Protein AF-A0A6F8SSI5-F1 (afdb_monomer)

Structure (mmCIF, N/CA/C/O backbone):
data_AF-A0A6F8SSI5-F1
#
_entry.id   AF-A0A6F8SSI5-F1
#
loop_
_atom_site.group_PDB
_atom_site.id
_atom_site.type_symbo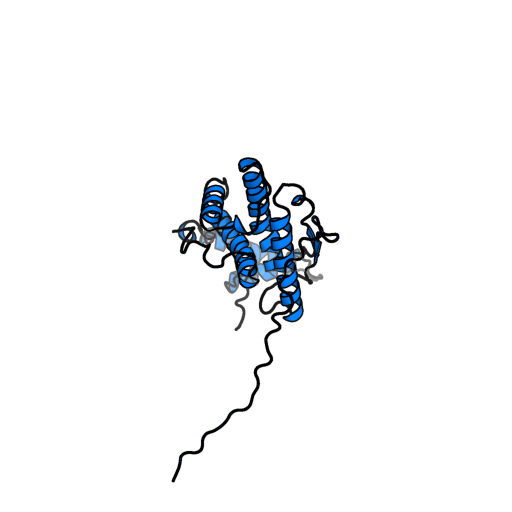l
_atom_site.label_atom_id
_atom_site.label_alt_id
_atom_site.label_comp_id
_atom_site.label_asym_id
_atom_site.label_entity_id
_atom_site.label_seq_id
_atom_site.pdbx_PDB_ins_code
_atom_site.Cartn_x
_atom_site.Cartn_y
_atom_site.Cartn_z
_atom_site.occupancy
_atom_site.B_iso_or_equiv
_atom_site.auth_seq_id
_atom_site.auth_comp_id
_atom_site.auth_asym_id
_atom_site.auth_atom_id
_atom_site.pdbx_PDB_model_num
ATOM 1 N N . MET A 1 1 ? 28.782 -45.186 34.851 1.00 40.41 1 MET A N 1
ATOM 2 C CA . MET A 1 1 ? 29.348 -44.136 33.972 1.00 40.41 1 MET A CA 1
ATOM 3 C C . MET A 1 1 ? 28.209 -43.263 33.437 1.00 40.41 1 MET A C 1
ATOM 5 O O . MET A 1 1 ? 27.496 -43.710 32.545 1.00 40.41 1 MET A O 1
ATOM 9 N N . PRO A 1 2 ? 27.947 -42.087 34.034 1.00 38.53 2 PRO A N 1
ATOM 10 C CA . PRO A 1 2 ? 26.783 -41.256 33.723 1.00 38.53 2 PRO A CA 1
ATOM 11 C C . PRO A 1 2 ? 27.063 -40.266 32.579 1.00 38.53 2 PRO A C 1
ATOM 13 O O . PRO A 1 2 ? 28.109 -39.619 32.539 1.00 38.53 2 PRO A O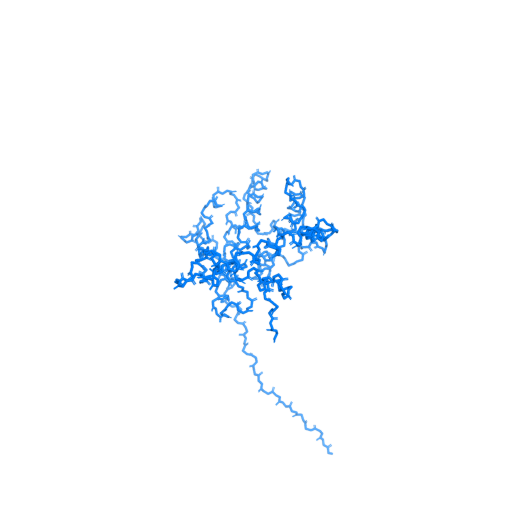 1
ATOM 16 N N . ARG A 1 3 ? 26.116 -40.142 31.638 1.00 38.97 3 ARG A N 1
ATOM 17 C CA . ARG A 1 3 ? 26.190 -39.205 30.505 1.00 38.97 3 ARG A CA 1
ATOM 18 C C . ARG A 1 3 ? 26.040 -37.757 30.993 1.00 38.97 3 ARG A C 1
ATOM 20 O O . ARG A 1 3 ? 25.048 -37.392 31.619 1.00 38.97 3 ARG A O 1
ATOM 27 N N . LYS A 1 4 ? 27.060 -36.958 30.686 1.00 35.00 4 LYS A N 1
ATOM 28 C CA . LYS A 1 4 ? 27.243 -35.536 31.006 1.00 35.00 4 LYS A CA 1
ATOM 29 C C . LYS A 1 4 ? 26.094 -34.696 30.415 1.00 35.00 4 LYS A C 1
ATOM 31 O O . LYS A 1 4 ? 25.904 -34.691 29.201 1.00 35.00 4 LYS A O 1
ATOM 36 N N . LYS A 1 5 ? 25.333 -33.988 31.259 1.00 36.38 5 LYS A N 1
ATOM 37 C CA . LYS A 1 5 ? 24.367 -32.959 30.832 1.00 36.38 5 LYS A CA 1
ATOM 38 C C . LYS A 1 5 ? 25.139 -31.697 30.436 1.00 36.38 5 LYS A C 1
ATOM 40 O O . LYS A 1 5 ? 25.799 -31.099 31.279 1.00 36.38 5 LYS A O 1
ATOM 45 N N . LEU A 1 6 ? 25.055 -31.299 29.170 1.00 37.62 6 LEU A N 1
ATOM 46 C CA . LEU A 1 6 ? 25.497 -29.985 28.702 1.00 37.62 6 LEU A CA 1
ATOM 47 C C . LEU A 1 6 ? 24.398 -28.969 29.028 1.00 37.62 6 LEU A C 1
ATOM 49 O O . LEU A 1 6 ? 23.384 -28.891 28.340 1.00 37.62 6 LEU A O 1
ATOM 53 N N . GLN A 1 7 ? 24.589 -28.221 30.113 1.00 34.16 7 GLN A N 1
ATOM 54 C CA . GLN A 1 7 ? 23.881 -26.965 30.335 1.00 34.16 7 GLN A CA 1
ATOM 55 C C . GLN A 1 7 ? 24.463 -25.936 29.362 1.00 34.16 7 GLN A C 1
ATOM 57 O O . GLN A 1 7 ? 25.627 -25.561 29.479 1.00 34.16 7 GLN A O 1
ATOM 62 N N . SER A 1 8 ? 23.672 -25.511 28.377 1.00 33.62 8 SER A N 1
ATOM 63 C CA . SER A 1 8 ? 23.987 -24.335 27.568 1.00 33.62 8 SER A CA 1
ATOM 64 C C . SER A 1 8 ? 23.318 -23.129 28.215 1.00 33.62 8 SER A C 1
ATOM 66 O O . SER A 1 8 ? 22.111 -22.918 28.111 1.00 33.62 8 SER A O 1
ATOM 68 N N . THR A 1 9 ? 24.131 -22.378 28.948 1.00 39.66 9 THR A N 1
ATOM 69 C CA . THR A 1 9 ? 23.869 -21.010 29.377 1.00 39.66 9 THR A CA 1
ATOM 70 C C . THR A 1 9 ? 24.041 -20.080 28.181 1.00 39.66 9 THR A C 1
ATOM 72 O O . THR A 1 9 ? 25.158 -19.730 27.811 1.00 39.66 9 THR A O 1
ATOM 75 N N . ALA A 1 10 ? 22.930 -19.665 27.589 1.00 31.58 10 ALA A N 1
ATOM 76 C CA . ALA A 1 10 ? 22.849 -18.423 26.836 1.00 31.58 10 ALA A CA 1
ATOM 77 C C . ALA A 1 10 ? 21.440 -17.872 27.042 1.00 31.58 10 ALA A C 1
ATOM 79 O O . ALA A 1 10 ? 20.472 -18.332 26.435 1.00 31.58 10 ALA A O 1
ATOM 80 N N . SER A 1 11 ? 21.333 -16.926 27.975 1.00 30.03 11 SER A N 1
ATOM 81 C CA . SER A 1 11 ? 20.131 -16.125 28.170 1.00 30.03 11 SER A CA 1
ATOM 82 C C . SER A 1 11 ? 19.803 -15.454 26.837 1.00 30.03 11 SER A C 1
ATOM 84 O O . SER A 1 11 ? 20.595 -14.656 26.336 1.00 30.03 11 SER A O 1
ATOM 86 N N . ARG A 1 12 ? 18.666 -15.808 26.227 1.00 28.12 12 ARG A N 1
ATOM 87 C CA . ARG A 1 12 ? 18.111 -15.029 25.116 1.00 28.12 12 ARG A CA 1
ATOM 88 C C . ARG A 1 12 ? 17.795 -13.641 25.674 1.00 28.12 12 ARG A C 1
ATOM 90 O O . ARG A 1 12 ? 17.017 -13.580 26.628 1.00 28.12 12 ARG A O 1
ATOM 97 N N . PRO A 1 13 ? 18.355 -12.551 25.125 1.00 33.53 13 PRO A N 1
ATOM 98 C CA . PRO A 1 13 ? 17.919 -11.226 25.522 1.00 33.53 13 PRO A CA 1
ATOM 99 C C . PRO A 1 13 ? 16.436 -11.112 25.165 1.00 33.53 13 PRO A C 1
ATOM 101 O O . PRO A 1 13 ? 16.019 -11.455 24.052 1.00 33.53 13 PRO A O 1
ATOM 104 N N . GLY A 1 14 ? 15.639 -10.742 26.167 1.00 32.12 14 GLY A N 1
ATOM 105 C CA . GLY A 1 14 ? 14.217 -10.498 26.020 1.00 32.12 14 GLY A CA 1
ATOM 106 C C . GLY A 1 14 ? 14.012 -9.501 24.892 1.00 32.12 14 GLY A C 1
ATOM 107 O O . GLY A 1 14 ? 14.602 -8.430 24.887 1.00 32.12 14 GLY A O 1
ATOM 108 N N . LYS A 1 15 ? 13.215 -9.897 23.904 1.00 36.69 15 LYS A N 1
ATOM 109 C CA . LYS A 1 15 ? 12.741 -8.995 22.865 1.00 36.69 15 LYS A CA 1
ATOM 110 C C . LYS A 1 15 ? 11.879 -7.955 23.570 1.00 36.69 15 LYS A C 1
ATOM 112 O O . LYS A 1 15 ? 10.851 -8.337 24.128 1.00 36.69 15 LYS A O 1
ATOM 117 N N . ASP A 1 16 ? 12.340 -6.710 23.580 1.00 32.75 16 ASP A N 1
ATOM 118 C CA . ASP A 1 16 ? 11.691 -5.566 24.214 1.00 32.75 16 ASP A CA 1
ATOM 119 C C . ASP A 1 16 ? 10.187 -5.568 23.915 1.00 32.75 16 ASP A C 1
ATOM 121 O O . ASP A 1 16 ? 9.728 -5.302 22.803 1.00 32.75 16 ASP A O 1
ATOM 125 N N . ALA A 1 17 ? 9.413 -5.953 24.928 1.00 34.53 17 ALA A N 1
ATOM 126 C CA . ALA A 1 17 ? 7.955 -5.957 24.918 1.00 34.53 17 ALA A CA 1
ATOM 127 C C . ALA A 1 17 ? 7.392 -4.599 25.375 1.00 34.53 17 ALA A C 1
ATOM 129 O O . ALA A 1 17 ? 6.216 -4.496 25.711 1.00 34.53 17 ALA A O 1
ATOM 130 N N . SER A 1 18 ? 8.228 -3.561 25.399 1.00 34.78 18 SER A N 1
ATOM 131 C CA . SER A 1 18 ? 7.925 -2.254 25.969 1.00 34.78 18 SER A CA 1
ATOM 132 C C . SER A 1 18 ? 7.997 -1.141 24.922 1.00 34.78 18 SER A C 1
ATOM 134 O O . SER A 1 18 ? 8.743 -0.198 25.134 1.00 34.78 18 SER A O 1
ATOM 136 N N . ASP A 1 19 ? 7.280 -1.251 23.791 1.00 41.41 19 ASP A N 1
ATOM 137 C CA . ASP A 1 19 ? 6.940 -0.054 22.983 1.00 41.41 19 ASP A CA 1
ATOM 138 C C . ASP A 1 19 ? 5.851 -0.263 21.898 1.00 41.41 19 ASP A C 1
ATOM 140 O O . ASP A 1 19 ? 5.992 0.165 20.752 1.00 41.41 19 ASP A O 1
ATOM 144 N N . LYS A 1 20 ? 4.761 -0.993 22.184 1.00 54.25 20 LYS A N 1
ATOM 145 C CA . LYS A 1 20 ? 3.706 -1.264 21.173 1.00 54.25 20 LYS A CA 1
ATOM 146 C C . LYS A 1 20 ? 2.328 -0.692 21.494 1.00 54.25 20 LYS A C 1
ATOM 148 O O . LYS A 1 20 ? 1.352 -1.051 20.834 1.00 54.25 20 LYS A O 1
ATOM 153 N N . THR A 1 21 ? 2.235 0.222 22.451 1.00 61.91 21 THR A N 1
ATOM 154 C CA . THR A 1 21 ? 0.989 0.949 22.701 1.00 61.91 21 THR A CA 1
ATOM 155 C C . THR A 1 21 ? 0.847 2.048 21.651 1.00 61.91 21 THR A C 1
ATOM 157 O O . THR A 1 21 ? 1.715 2.906 21.527 1.00 61.91 21 THR A O 1
ATOM 160 N N . LEU A 1 22 ? -0.228 2.014 20.859 1.00 72.75 22 LEU A N 1
ATOM 161 C CA . LEU A 1 22 ? -0.592 3.154 20.017 1.00 72.75 22 LEU A CA 1
ATOM 162 C C . LEU A 1 22 ? -1.019 4.303 20.932 1.00 72.75 22 LEU A C 1
ATOM 164 O O . LEU A 1 22 ? -2.053 4.216 21.593 1.00 72.75 22 LEU A O 1
ATOM 168 N N . GLU A 1 23 ? -0.236 5.375 20.966 1.00 73.81 23 GLU A N 1
ATOM 169 C CA . GLU A 1 23 ? -0.625 6.600 21.658 1.00 73.81 23 GLU A CA 1
ATOM 170 C C . GLU A 1 23 ? -1.666 7.354 20.821 1.00 73.81 23 GLU A C 1
ATOM 172 O O . GLU A 1 23 ? -1.349 8.001 19.827 1.00 73.81 23 GLU A O 1
ATOM 177 N N . LEU A 1 24 ? -2.937 7.237 21.210 1.00 74.25 24 LEU A N 1
ATOM 178 C CA . LEU A 1 24 ? -4.079 7.879 20.539 1.00 74.25 24 LEU A CA 1
ATOM 179 C C . LEU A 1 24 ? -4.460 9.231 21.169 1.00 74.25 24 LEU A C 1
ATOM 181 O O . LEU A 1 24 ? -5.556 9.737 20.949 1.00 74.25 24 LEU A O 1
ATOM 185 N N . THR A 1 25 ? -3.582 9.804 21.990 1.00 64.06 25 THR A N 1
ATOM 186 C CA . THR A 1 25 ? -3.859 10.977 22.833 1.00 64.06 25 THR A CA 1
ATOM 187 C C . THR A 1 25 ? -4.002 12.287 22.054 1.00 64.06 25 THR A C 1
ATOM 189 O O . THR A 1 25 ? -4.624 13.214 22.568 1.00 64.06 25 THR A O 1
ATOM 192 N N . SER A 1 26 ? -3.493 12.375 20.819 1.00 69.25 26 SER A N 1
ATOM 193 C CA . SER A 1 26 ? -3.707 13.525 19.931 1.00 69.25 26 SER A CA 1
ATOM 194 C C . SER A 1 26 ? -3.847 13.106 18.462 1.00 69.25 26 SER A C 1
ATOM 196 O O . SER A 1 26 ? -2.876 12.798 17.771 1.00 69.25 26 SER A O 1
ATOM 198 N N . LEU A 1 27 ? -5.091 13.104 17.976 1.00 78.62 27 LEU A N 1
ATOM 199 C CA . LEU A 1 27 ? -5.419 12.920 16.564 1.00 78.62 27 LEU A CA 1
ATOM 200 C C . LEU A 1 27 ? -6.000 14.227 15.999 1.00 78.62 27 LEU A C 1
ATOM 202 O O . LEU A 1 27 ? -6.909 14.785 16.614 1.00 78.62 27 LEU A O 1
ATOM 206 N N . PRO A 1 28 ? -5.508 14.716 14.846 1.00 78.69 28 PRO A N 1
ATOM 207 C CA . PRO A 1 28 ? -4.378 14.195 14.071 1.00 78.69 28 PRO A CA 1
ATOM 208 C C . PRO A 1 28 ? -3.009 14.495 14.732 1.00 78.69 28 PRO A C 1
ATOM 210 O O . PRO A 1 28 ? -2.888 15.459 15.490 1.00 78.69 28 PRO A O 1
ATOM 213 N N . PRO A 1 29 ? -1.960 13.695 14.454 1.00 81.12 29 PRO A N 1
ATOM 214 C CA . PRO A 1 29 ? -0.628 13.902 15.024 1.00 81.12 29 PRO A CA 1
ATOM 215 C C . PRO A 1 29 ? 0.055 15.152 14.448 1.00 81.12 29 PRO A C 1
ATOM 217 O O . PRO A 1 29 ? -0.187 15.535 13.304 1.00 81.12 29 PRO A O 1
ATOM 220 N N . ALA A 1 30 ? 0.997 15.739 15.198 1.00 77.44 30 ALA A N 1
ATOM 221 C CA . ALA A 1 30 ? 1.774 16.904 14.749 1.00 77.44 30 ALA A CA 1
ATOM 222 C C . ALA A 1 30 ? 2.580 16.642 13.459 1.00 77.44 30 ALA A C 1
ATOM 224 O O . ALA A 1 30 ? 2.796 17.550 12.659 1.00 77.44 30 ALA A O 1
ATOM 225 N N . GLN A 1 31 ? 3.001 15.392 13.241 1.00 82.06 31 GLN A N 1
ATOM 226 C CA . GLN A 1 31 ? 3.656 14.947 12.015 1.00 82.06 31 GLN A CA 1
ATOM 227 C C . GLN A 1 31 ? 2.762 13.947 11.277 1.00 82.06 31 GLN A C 1
ATOM 229 O O . GLN A 1 31 ? 2.553 12.828 11.740 1.00 82.06 31 GLN A O 1
ATOM 234 N N . MET A 1 32 ? 2.280 14.337 10.094 1.00 87.62 32 MET A N 1
ATOM 235 C CA . MET A 1 32 ? 1.432 13.510 9.213 1.00 87.62 32 MET A CA 1
ATOM 236 C C . MET A 1 32 ? 2.187 12.994 7.976 1.00 87.62 32 MET A C 1
ATOM 238 O O . MET A 1 32 ? 1.584 12.510 7.020 1.00 87.62 32 MET A O 1
ATOM 242 N N . VAL A 1 33 ? 3.516 13.136 7.968 1.00 88.19 33 VAL A N 1
ATOM 243 C CA . VAL A 1 33 ? 4.380 12.749 6.848 1.00 88.19 33 VAL A CA 1
ATOM 244 C C . VAL A 1 33 ? 5.370 11.686 7.303 1.00 88.19 33 VAL A C 1
ATOM 246 O O . VAL A 1 33 ? 6.116 11.899 8.262 1.00 88.19 33 VAL A O 1
ATOM 249 N N . VAL A 1 34 ? 5.402 10.563 6.584 1.00 85.75 34 VAL A N 1
ATOM 250 C CA . VAL A 1 34 ? 6.415 9.513 6.762 1.00 85.75 34 VAL A CA 1
ATOM 251 C C . VAL A 1 34 ? 7.527 9.717 5.742 1.00 85.75 34 VAL A C 1
ATOM 253 O O . VAL A 1 34 ? 7.279 9.702 4.533 1.00 85.75 34 VAL A O 1
ATOM 256 N N . SER A 1 35 ? 8.750 9.889 6.234 1.00 87.19 35 SER A N 1
ATOM 257 C CA . SER A 1 35 ? 9.942 10.068 5.406 1.00 87.19 35 SER A CA 1
ATOM 258 C C . SER A 1 35 ? 10.596 8.722 5.100 1.00 87.19 35 SER A C 1
ATOM 260 O O . SER A 1 35 ? 10.806 7.898 5.987 1.00 87.19 35 SER A O 1
ATOM 262 N N . LEU A 1 36 ? 10.934 8.502 3.835 1.00 84.88 36 LEU A N 1
ATOM 263 C CA . LEU A 1 36 ? 11.618 7.319 3.333 1.00 84.88 36 LEU A CA 1
ATOM 264 C C . LEU A 1 36 ? 13.069 7.652 2.974 1.00 84.88 36 LEU A C 1
ATOM 266 O O . LEU A 1 36 ? 13.341 8.760 2.494 1.00 84.88 36 LEU A O 1
ATOM 270 N N . PRO A 1 37 ? 13.991 6.683 3.113 1.00 78.75 37 PRO A N 1
ATOM 271 C CA . PRO A 1 37 ? 15.345 6.845 2.616 1.00 78.75 37 PRO A CA 1
ATOM 272 C C . PRO A 1 37 ? 15.366 6.921 1.081 1.00 78.75 37 PRO A C 1
ATOM 274 O O . PRO A 1 37 ? 14.363 6.686 0.389 1.00 78.75 37 PRO A O 1
ATOM 277 N N . GLU A 1 38 ? 16.537 7.273 0.551 1.00 76.69 38 GLU A N 1
ATOM 278 C CA . GLU A 1 38 ? 16.796 7.376 -0.884 1.00 76.69 38 GLU A CA 1
ATOM 279 C C . GLU A 1 38 ? 16.314 6.140 -1.644 1.00 76.69 38 GLU A C 1
ATOM 281 O O . GLU A 1 38 ? 16.590 5.002 -1.267 1.00 76.69 38 GLU A O 1
ATOM 286 N N . ASN A 1 39 ? 15.549 6.360 -2.713 1.00 74.62 39 ASN A N 1
ATOM 287 C CA . ASN A 1 39 ? 14.995 5.273 -3.502 1.00 74.62 39 ASN A CA 1
ATOM 288 C C . ASN A 1 39 ? 14.763 5.677 -4.961 1.00 74.62 39 ASN A C 1
ATOM 290 O O . ASN A 1 39 ? 14.584 6.851 -5.285 1.00 74.62 39 ASN A O 1
ATOM 294 N N . ALA A 1 40 ? 14.689 4.667 -5.829 1.00 66.81 40 ALA A N 1
ATOM 295 C CA . ALA A 1 40 ? 14.556 4.826 -7.277 1.00 66.81 40 ALA A CA 1
ATOM 296 C C . ALA A 1 40 ? 13.244 5.492 -7.741 1.00 66.81 40 ALA A C 1
ATOM 298 O O . ALA A 1 40 ? 13.140 5.886 -8.897 1.00 66.81 40 ALA A O 1
ATOM 299 N N . THR A 1 41 ? 12.226 5.612 -6.879 1.00 65.94 41 THR A N 1
ATOM 300 C CA . THR A 1 41 ? 10.917 6.175 -7.263 1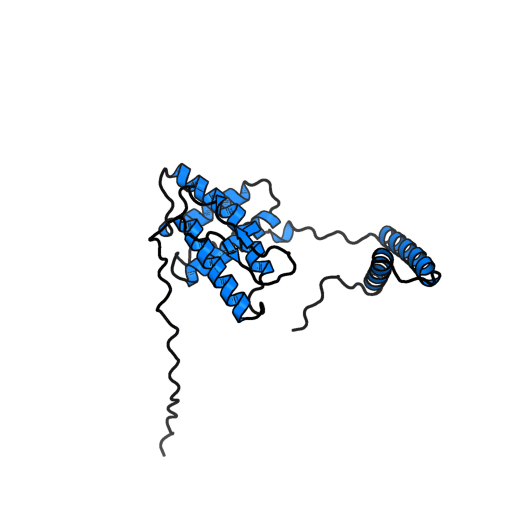.00 65.94 41 THR A CA 1
ATOM 301 C C . THR A 1 41 ? 10.822 7.688 -7.061 1.00 65.94 41 THR A C 1
ATOM 303 O O . THR A 1 41 ? 9.794 8.278 -7.392 1.00 65.94 41 THR A O 1
ATOM 306 N N . GLY A 1 42 ? 11.850 8.320 -6.477 1.00 69.69 42 GLY A N 1
ATOM 307 C CA . GLY A 1 42 ? 11.890 9.759 -6.178 1.00 69.69 42 GLY A CA 1
ATOM 308 C C . GLY A 1 42 ? 10.923 10.216 -5.077 1.00 69.69 42 GLY A C 1
ATOM 309 O O . GLY A 1 42 ? 11.000 11.350 -4.611 1.00 69.69 42 GLY A O 1
ATOM 310 N N . ARG A 1 43 ? 10.025 9.341 -4.613 1.00 74.94 43 ARG A N 1
ATOM 311 C CA . ARG A 1 43 ? 9.028 9.648 -3.586 1.00 74.94 43 ARG A CA 1
ATOM 312 C C . ARG A 1 43 ? 9.594 9.338 -2.210 1.00 74.94 43 ARG A C 1
ATOM 314 O O . ARG A 1 43 ? 9.658 8.181 -1.795 1.00 74.94 43 ARG A O 1
ATOM 321 N N . ARG A 1 44 ? 10.027 10.400 -1.533 1.00 80.44 44 ARG A N 1
ATOM 322 C CA . ARG A 1 44 ? 10.650 10.336 -0.205 1.00 80.44 44 ARG A CA 1
ATOM 323 C C . ARG A 1 44 ? 9.702 10.717 0.925 1.00 80.44 44 ARG A C 1
ATOM 325 O O . ARG A 1 44 ? 9.938 10.303 2.044 1.00 80.44 44 ARG A O 1
ATOM 332 N N . ASN A 1 45 ? 8.613 11.424 0.634 1.00 87.44 45 ASN A N 1
ATOM 333 C CA . ASN A 1 45 ? 7.668 11.891 1.645 1.00 87.44 45 ASN A CA 1
ATOM 334 C C . ASN A 1 45 ? 6.279 11.325 1.351 1.00 87.44 45 ASN A C 1
ATOM 336 O O . ASN A 1 45 ? 5.719 11.561 0.278 1.00 87.44 45 ASN A O 1
ATOM 340 N N . LEU A 1 46 ? 5.743 10.552 2.291 1.00 88.38 46 LEU A N 1
ATOM 341 C CA . LEU A 1 46 ? 4.408 9.971 2.221 1.00 88.38 46 LEU A CA 1
ATOM 342 C C . LEU A 1 46 ? 3.465 10.812 3.077 1.00 88.38 46 LEU A C 1
ATOM 344 O O . LEU A 1 46 ? 3.525 10.747 4.302 1.00 88.38 46 LEU A O 1
ATOM 348 N N . ASP A 1 47 ? 2.621 11.607 2.429 1.00 90.19 47 ASP A N 1
ATOM 349 C CA . ASP A 1 47 ? 1.686 12.515 3.095 1.00 90.19 47 ASP A CA 1
ATOM 350 C C . ASP A 1 47 ? 0.337 11.833 3.394 1.00 90.19 47 ASP A C 1
ATOM 352 O O . ASP A 1 47 ? -0.252 11.175 2.524 1.00 90.19 47 ASP A O 1
ATOM 356 N N . PHE A 1 48 ? -0.139 11.988 4.632 1.00 90.44 48 PHE A N 1
ATOM 357 C CA . PHE A 1 48 ? -1.418 11.485 5.138 1.00 90.44 48 PHE A CA 1
ATOM 358 C C . PHE A 1 48 ? -2.420 12.591 5.476 1.00 90.44 48 PHE A C 1
ATOM 360 O O . PHE A 1 48 ? -3.562 12.265 5.795 1.00 90.44 48 PHE A O 1
ATOM 367 N N . ALA A 1 49 ? -2.053 13.873 5.370 1.00 89.12 49 ALA A N 1
ATOM 368 C CA . ALA A 1 49 ? -2.870 14.996 5.834 1.00 89.12 49 ALA A CA 1
ATOM 369 C C . ALA A 1 49 ? -4.309 14.957 5.297 1.00 89.12 49 ALA A C 1
ATOM 371 O O . ALA A 1 49 ? -5.264 15.129 6.045 1.00 89.12 49 ALA A O 1
ATOM 372 N N . LYS A 1 50 ? -4.479 14.616 4.014 1.00 89.81 50 LYS A N 1
ATOM 373 C CA . LYS A 1 50 ? -5.794 14.511 3.355 1.00 89.81 50 LYS A CA 1
ATOM 374 C C . LYS A 1 50 ? -6.715 13.409 3.897 1.00 89.81 50 LYS A C 1
ATOM 376 O O . LYS A 1 50 ? -7.885 13.365 3.526 1.00 89.81 50 LYS A O 1
ATOM 381 N N . HIS A 1 51 ? -6.179 12.457 4.659 1.00 90.19 51 HIS A N 1
ATOM 382 C CA . HIS A 1 51 ? -6.933 11.312 5.162 1.00 90.19 51 HIS A CA 1
ATOM 383 C C . HIS A 1 51 ? -7.478 11.536 6.574 1.00 90.19 51 HIS A C 1
ATOM 385 O O . HIS A 1 51 ? -8.483 10.912 6.910 1.00 90.19 51 HIS A O 1
ATOM 391 N N . TYR A 1 52 ? -6.880 12.442 7.347 1.00 91.12 52 TYR A N 1
ATOM 392 C CA . TYR A 1 52 ? -7.381 12.856 8.657 1.00 91.12 52 TYR A CA 1
ATOM 393 C C . TYR A 1 52 ? -8.639 13.732 8.548 1.00 91.12 52 TYR A C 1
ATOM 395 O O . TYR A 1 52 ? -8.855 14.391 7.531 1.00 91.12 52 TYR A O 1
ATOM 403 N N . GLY A 1 53 ? -9.473 13.734 9.591 1.00 87.50 53 GLY A N 1
ATOM 404 C CA . GLY A 1 53 ? -10.741 14.463 9.648 1.00 87.50 53 GLY A CA 1
ATOM 405 C C . GLY A 1 53 ? -11.904 13.775 8.924 1.00 87.50 53 GLY A C 1
ATOM 406 O O . GLY A 1 53 ? -12.969 14.368 8.781 1.00 87.50 53 GLY A O 1
ATOM 407 N N . ASN A 1 54 ? -11.727 12.528 8.473 1.00 89.50 54 ASN A N 1
ATOM 408 C CA . ASN A 1 54 ? -12.726 11.793 7.680 1.00 89.50 54 ASN A CA 1
ATOM 409 C C . ASN A 1 54 ? -13.409 10.659 8.469 1.00 89.50 54 ASN A C 1
ATOM 411 O O . ASN A 1 54 ? -13.880 9.686 7.877 1.00 89.50 54 ASN A O 1
ATOM 415 N N . GLY A 1 55 ? -13.398 10.728 9.804 1.00 87.12 55 GLY A N 1
ATOM 416 C CA . GLY A 1 55 ? -14.028 9.730 10.680 1.00 87.12 55 GLY A CA 1
ATOM 417 C C . GLY A 1 55 ? -13.294 8.385 10.757 1.00 87.12 55 GLY A C 1
ATOM 418 O O . GLY A 1 55 ? -13.803 7.431 11.337 1.00 87.12 55 GLY A O 1
ATOM 419 N N . CYS A 1 56 ? -12.086 8.275 10.199 1.00 92.12 56 CYS A N 1
ATOM 420 C CA . CYS A 1 56 ? -11.251 7.070 10.286 1.00 92.12 56 CYS A CA 1
ATOM 421 C C . CYS A 1 56 ? -9.840 7.368 10.814 1.00 92.12 56 CYS A C 1
ATOM 423 O O . CYS A 1 56 ? -8.899 6.622 10.550 1.00 92.12 56 CYS A O 1
ATOM 425 N N . ASP A 1 57 ? -9.693 8.442 11.586 1.00 91.19 57 ASP A N 1
ATOM 426 C CA . ASP A 1 57 ? -8.406 9.019 11.988 1.00 91.19 57 ASP A CA 1
ATOM 427 C C . ASP A 1 57 ? -7.541 8.055 12.804 1.00 91.19 57 ASP A C 1
ATOM 429 O O . ASP A 1 57 ? -6.326 8.001 12.614 1.00 91.19 57 ASP A O 1
ATOM 433 N N . VAL A 1 58 ? -8.164 7.224 13.644 1.00 91.44 58 VAL A N 1
ATOM 434 C CA . VAL A 1 58 ? -7.481 6.156 14.391 1.00 91.44 58 VAL A CA 1
ATOM 435 C C . VAL A 1 58 ? -6.846 5.140 13.433 1.00 91.44 58 VAL A C 1
ATOM 437 O O . VAL A 1 58 ? -5.704 4.721 13.623 1.00 91.44 58 VAL A O 1
ATOM 440 N N . VAL A 1 59 ? -7.561 4.768 12.368 1.00 92.88 59 VAL A N 1
ATOM 441 C CA . VAL A 1 59 ? -7.065 3.844 11.337 1.00 92.88 59 VAL A CA 1
ATOM 442 C C . VAL A 1 59 ? -5.968 4.507 10.507 1.00 92.88 59 VAL A C 1
ATOM 444 O O . VAL A 1 59 ? -4.931 3.890 10.261 1.00 92.88 59 VAL A O 1
ATOM 447 N N . VAL A 1 60 ? -6.154 5.772 10.116 1.00 93.75 60 VAL A N 1
ATOM 448 C CA . VAL A 1 60 ? -5.134 6.556 9.401 1.00 93.75 60 VAL A CA 1
ATOM 449 C C . VAL A 1 60 ? -3.847 6.597 10.221 1.00 93.75 60 VAL A C 1
ATOM 451 O O . VAL A 1 60 ? -2.794 6.214 9.716 1.00 93.75 60 VAL A O 1
ATOM 454 N N . TYR A 1 61 ? -3.937 6.933 11.507 1.00 92.69 61 TYR A N 1
ATOM 455 C CA . TYR A 1 61 ? -2.796 6.969 12.415 1.00 92.69 61 TYR A CA 1
ATOM 456 C C . TYR A 1 61 ? -2.108 5.613 12.573 1.00 92.69 61 TYR A C 1
ATOM 458 O O . TYR A 1 61 ? -0.888 5.525 12.436 1.00 92.69 61 TYR A O 1
ATOM 466 N N . ALA A 1 62 ? -2.867 4.534 12.776 1.00 92.62 62 ALA A N 1
ATOM 467 C CA . ALA A 1 62 ? -2.285 3.201 12.891 1.00 92.62 62 ALA A CA 1
ATOM 468 C C . ALA A 1 62 ? -1.569 2.769 11.596 1.00 92.62 62 ALA A C 1
ATOM 470 O O . ALA A 1 62 ? -0.464 2.226 11.646 1.00 92.62 62 ALA A O 1
ATOM 471 N N . THR A 1 63 ? -2.141 3.062 10.422 1.00 93.56 63 THR A N 1
ATOM 472 C CA . THR A 1 63 ? -1.484 2.766 9.135 1.00 93.56 63 THR A CA 1
ATOM 473 C C . THR A 1 63 ? -0.247 3.633 8.893 1.00 93.56 63 THR A C 1
ATOM 475 O O . THR A 1 63 ? 0.755 3.132 8.375 1.00 93.56 63 THR A O 1
ATOM 478 N N . GLN A 1 64 ? -0.272 4.902 9.315 1.00 93.44 64 GLN A N 1
ATOM 479 C CA . GLN A 1 64 ? 0.886 5.792 9.271 1.00 93.44 64 GLN A CA 1
ATOM 480 C C . GLN A 1 64 ? 2.013 5.254 10.159 1.00 93.44 64 GLN A C 1
ATOM 482 O O . GLN A 1 64 ? 3.149 5.124 9.701 1.00 93.44 64 GLN A O 1
ATOM 487 N N . ARG A 1 65 ? 1.703 4.871 11.405 1.00 92.31 65 ARG A N 1
ATOM 488 C CA . ARG A 1 65 ? 2.683 4.316 12.346 1.00 92.31 65 ARG A CA 1
ATOM 489 C C . ARG A 1 65 ? 3.259 2.989 11.854 1.00 92.31 65 ARG A C 1
ATOM 491 O O . ARG A 1 65 ? 4.458 2.769 11.989 1.00 92.31 65 ARG A O 1
ATOM 498 N N . ALA A 1 66 ? 2.445 2.133 11.233 1.00 93.06 66 ALA A N 1
ATOM 499 C CA . ALA A 1 66 ? 2.928 0.901 10.609 1.00 93.06 66 ALA A CA 1
ATOM 500 C C . ALA A 1 66 ? 3.964 1.188 9.508 1.00 93.06 66 ALA A C 1
ATOM 502 O O . ALA A 1 66 ? 5.001 0.528 9.455 1.00 93.06 66 ALA A O 1
ATOM 503 N N . LEU A 1 67 ? 3.715 2.185 8.651 1.00 92.56 67 LEU A N 1
ATOM 504 C CA . LEU A 1 67 ? 4.658 2.557 7.593 1.00 92.56 67 LEU A CA 1
ATOM 505 C C . LEU A 1 67 ? 5.919 3.239 8.126 1.00 92.56 67 LEU A C 1
ATOM 507 O O . LEU A 1 67 ? 6.992 2.986 7.587 1.00 92.56 67 LEU A O 1
ATOM 511 N N . ASP A 1 68 ? 5.819 4.044 9.183 1.00 91.81 68 ASP A N 1
ATOM 512 C CA . ASP A 1 68 ? 6.983 4.616 9.872 1.00 91.81 68 ASP A CA 1
ATOM 513 C C . ASP A 1 68 ? 7.883 3.510 10.453 1.00 91.81 68 ASP A C 1
ATOM 515 O O . ASP A 1 68 ? 9.086 3.491 10.204 1.00 91.81 68 ASP A O 1
ATOM 519 N N . LEU A 1 69 ? 7.305 2.508 11.127 1.00 90.25 69 LEU A N 1
ATOM 520 C CA . LEU A 1 69 ? 8.062 1.349 11.619 1.00 90.25 69 LEU A CA 1
ATOM 521 C C . LEU A 1 69 ? 8.735 0.568 10.480 1.00 90.25 69 LEU A C 1
ATOM 523 O O . LEU A 1 69 ? 9.903 0.200 10.590 1.00 90.25 69 LEU A O 1
ATOM 527 N N . MET A 1 70 ? 8.032 0.352 9.363 1.00 91.25 70 MET A N 1
ATOM 528 C CA . MET A 1 70 ? 8.622 -0.268 8.171 1.00 91.25 70 MET A CA 1
ATOM 529 C C . MET A 1 70 ? 9.760 0.572 7.580 1.00 91.25 70 MET A C 1
ATOM 531 O O . MET A 1 70 ? 10.760 0.013 7.135 1.00 91.25 70 MET A O 1
ATOM 535 N N . ALA A 1 71 ? 9.618 1.899 7.553 1.00 88.94 71 ALA A N 1
ATOM 536 C CA . ALA A 1 71 ? 10.628 2.811 7.025 1.00 88.94 71 ALA A CA 1
ATOM 537 C C . ALA A 1 71 ? 11.894 2.808 7.889 1.00 88.94 71 ALA A C 1
ATOM 539 O O . ALA A 1 71 ? 12.997 2.746 7.348 1.00 88.94 71 ALA A O 1
ATOM 540 N N . ARG A 1 72 ? 11.739 2.783 9.217 1.00 88.06 72 ARG A N 1
ATOM 541 C CA . ARG A 1 72 ? 12.853 2.623 10.162 1.00 88.06 72 ARG A CA 1
ATOM 542 C C . ARG A 1 72 ? 13.565 1.287 9.964 1.00 88.06 72 ARG A C 1
ATOM 544 O O . ARG A 1 72 ? 14.770 1.277 9.751 1.00 88.06 72 ARG A O 1
ATOM 551 N N . ALA A 1 73 ? 12.821 0.182 9.889 1.00 87.56 73 ALA A N 1
ATOM 552 C CA . ALA A 1 73 ? 13.395 -1.138 9.617 1.00 87.56 73 ALA A CA 1
ATOM 553 C C . ALA A 1 73 ? 14.097 -1.215 8.243 1.00 87.56 73 ALA A C 1
ATOM 555 O O . ALA A 1 73 ? 15.116 -1.892 8.083 1.00 87.56 73 ALA A O 1
ATOM 556 N N . CYS A 1 74 ? 13.581 -0.504 7.234 1.00 86.81 74 CYS A N 1
ATOM 557 C CA . CYS A 1 74 ? 14.247 -0.348 5.941 1.00 86.81 74 CYS A CA 1
ATOM 558 C C . CYS A 1 74 ? 15.577 0.400 6.084 1.00 86.81 74 CYS A C 1
ATOM 560 O O . CYS A 1 74 ? 16.559 -0.028 5.486 1.00 86.81 74 CYS A O 1
ATOM 562 N N . ALA A 1 75 ? 15.622 1.493 6.849 1.00 85.50 75 ALA A N 1
ATOM 563 C CA . ALA A 1 75 ? 16.848 2.254 7.075 1.00 85.50 75 ALA A CA 1
ATOM 564 C C . ALA A 1 75 ? 17.891 1.440 7.861 1.00 85.50 75 ALA A C 1
ATOM 566 O O . ALA A 1 75 ? 19.052 1.416 7.480 1.00 85.50 75 ALA A O 1
ATOM 567 N N . GLU A 1 76 ? 17.471 0.708 8.894 1.00 86.81 76 GLU A N 1
ATOM 568 C CA . GLU A 1 76 ? 18.353 -0.148 9.705 1.00 86.81 76 GLU A CA 1
ATOM 569 C C . GLU A 1 76 ? 18.933 -1.335 8.924 1.00 86.81 76 GLU A C 1
ATOM 571 O O . GLU A 1 76 ? 20.027 -1.808 9.224 1.00 86.81 76 GLU A O 1
ATOM 576 N N . SER A 1 77 ? 18.200 -1.841 7.928 1.00 84.94 77 SER A N 1
ATOM 577 C CA . SER A 1 77 ? 18.624 -2.986 7.115 1.00 84.94 77 SER A CA 1
ATOM 578 C C . SER A 1 77 ? 19.201 -2.605 5.750 1.00 84.94 77 SER A C 1
ATOM 580 O O . SER A 1 77 ? 19.378 -3.493 4.912 1.00 84.94 77 SER A O 1
ATOM 582 N N . ASP A 1 78 ? 19.457 -1.316 5.494 1.00 79.25 78 ASP A N 1
ATOM 583 C CA . ASP A 1 78 ? 19.865 -0.779 4.185 1.00 79.25 78 ASP A CA 1
ATOM 584 C C . ASP A 1 78 ? 18.969 -1.267 3.027 1.00 79.25 78 ASP A C 1
ATOM 586 O O . ASP A 1 78 ? 19.420 -1.557 1.918 1.00 79.25 78 ASP A O 1
ATOM 590 N N . GLY A 1 79 ? 17.673 -1.441 3.292 1.00 75.88 79 GLY A N 1
ATOM 591 C CA . GLY A 1 79 ? 16.690 -1.909 2.317 1.00 75.88 79 GLY A CA 1
ATOM 592 C C . GLY A 1 79 ? 16.796 -3.387 1.919 1.00 75.88 79 GLY A C 1
ATOM 593 O O . GLY A 1 79 ? 16.100 -3.800 0.990 1.00 75.88 79 GLY A O 1
ATOM 594 N N . LYS A 1 80 ? 17.618 -4.200 2.603 1.00 73.56 80 LYS A N 1
ATOM 595 C CA . LYS A 1 80 ? 17.812 -5.632 2.285 1.00 73.56 80 LYS A CA 1
ATOM 596 C C . LYS A 1 80 ? 16.573 -6.486 2.553 1.00 73.56 80 LYS A C 1
ATOM 598 O O . LYS A 1 80 ? 16.335 -7.460 1.848 1.00 73.56 80 LYS A O 1
ATOM 603 N N . THR A 1 81 ? 15.798 -6.144 3.581 1.00 76.31 81 THR A N 1
ATOM 604 C CA . THR A 1 81 ? 14.585 -6.894 3.957 1.00 76.31 81 THR A CA 1
ATOM 605 C C . THR A 1 81 ? 13.337 -6.340 3.275 1.00 76.31 81 THR A C 1
ATOM 607 O O . THR A 1 81 ? 12.512 -7.091 2.757 1.00 76.31 81 THR A O 1
ATOM 610 N N . LEU A 1 82 ? 13.216 -5.015 3.247 1.00 83.31 82 LEU A N 1
ATOM 611 C CA . LEU A 1 82 ? 12.113 -4.283 2.649 1.00 83.31 82 LEU A CA 1
ATOM 612 C C . LEU A 1 82 ? 12.660 -2.989 2.055 1.00 83.31 82 LEU A C 1
ATOM 614 O O . LEU A 1 82 ? 13.257 -2.192 2.768 1.00 83.31 82 LEU A O 1
ATOM 618 N N . SER A 1 83 ? 12.444 -2.767 0.760 1.00 88.69 83 SER A N 1
ATOM 619 C CA . SER A 1 83 ? 12.939 -1.564 0.090 1.00 88.69 83 SER A CA 1
ATOM 620 C C . SER A 1 83 ? 12.001 -0.370 0.274 1.00 88.69 83 SER A C 1
ATOM 622 O O . SER A 1 83 ? 10.774 -0.511 0.262 1.00 88.69 83 SER A O 1
ATOM 624 N N . ALA A 1 84 ? 12.562 0.838 0.327 1.00 87.94 84 ALA A N 1
ATOM 625 C CA . ALA A 1 84 ? 11.787 2.078 0.407 1.00 87.94 84 ALA A CA 1
ATOM 626 C C . ALA A 1 84 ? 10.806 2.262 -0.767 1.00 87.94 84 ALA A C 1
ATOM 628 O O . ALA A 1 84 ? 9.690 2.738 -0.573 1.00 87.94 84 ALA A O 1
ATOM 629 N N . ALA A 1 85 ? 11.156 1.795 -1.972 1.00 87.75 85 ALA A N 1
ATOM 630 C CA . ALA A 1 85 ? 10.238 1.778 -3.115 1.00 87.75 85 ALA A CA 1
ATOM 631 C C . ALA A 1 85 ? 8.992 0.904 -2.859 1.00 87.75 85 ALA A C 1
ATOM 633 O O . ALA A 1 85 ? 7.887 1.240 -3.290 1.00 87.75 85 ALA A O 1
ATOM 634 N N . THR A 1 86 ? 9.150 -0.202 -2.126 1.00 90.12 86 THR A N 1
ATOM 635 C CA . THR A 1 86 ? 8.036 -1.080 -1.744 1.00 90.12 86 THR A CA 1
ATOM 636 C C . THR A 1 86 ? 7.121 -0.391 -0.734 1.00 90.12 86 THR A C 1
ATOM 638 O O . THR A 1 86 ? 5.903 -0.400 -0.909 1.00 90.12 86 THR A O 1
ATOM 641 N N . ILE A 1 87 ? 7.695 0.290 0.260 1.00 91.25 87 ILE A N 1
ATOM 642 C CA . ILE A 1 87 ? 6.948 1.065 1.263 1.00 9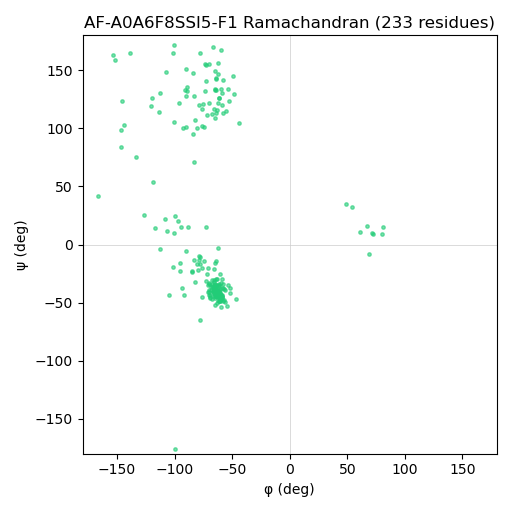1.25 87 ILE A CA 1
ATOM 643 C C . ILE A 1 87 ? 6.170 2.206 0.593 1.00 91.25 87 ILE A C 1
ATOM 645 O O . ILE A 1 87 ? 4.971 2.372 0.825 1.00 91.25 87 ILE A O 1
ATOM 649 N N . ALA A 1 88 ? 6.804 2.934 -0.331 1.00 91.19 88 ALA A N 1
ATOM 650 C CA . ALA A 1 88 ? 6.135 3.964 -1.122 1.00 91.19 88 ALA A CA 1
ATOM 651 C C . ALA A 1 88 ? 4.947 3.393 -1.915 1.00 91.19 88 ALA A C 1
ATOM 653 O O . ALA A 1 88 ? 3.897 4.029 -2.032 1.00 91.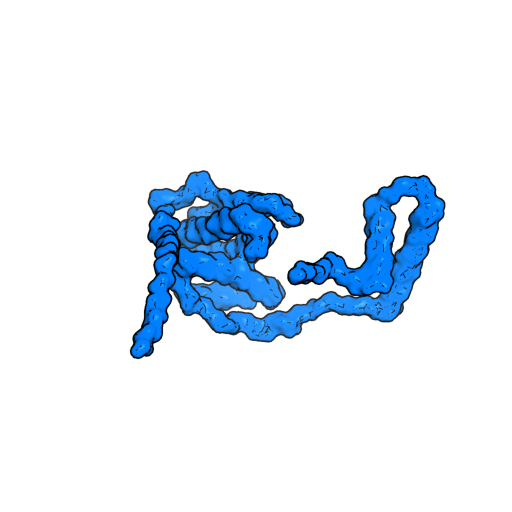19 88 ALA A O 1
ATOM 654 N N . ARG A 1 89 ? 5.080 2.166 -2.429 1.00 91.38 89 ARG A N 1
ATOM 655 C CA . ARG A 1 89 ? 4.007 1.473 -3.146 1.00 91.38 89 ARG A CA 1
ATOM 656 C C . ARG A 1 89 ? 2.855 1.049 -2.232 1.00 91.38 89 ARG A C 1
ATOM 658 O O . ARG A 1 89 ? 1.707 1.080 -2.680 1.00 91.38 89 ARG A O 1
ATOM 665 N N . TYR A 1 90 ? 3.132 0.686 -0.979 1.00 94.19 90 TYR A N 1
ATOM 666 C CA . TYR A 1 90 ? 2.097 0.396 0.018 1.00 94.19 90 TYR A CA 1
ATOM 667 C C . TYR A 1 90 ? 1.199 1.604 0.273 1.00 94.19 90 TYR A C 1
ATOM 669 O O . TYR A 1 90 ? -0.025 1.470 0.244 1.00 94.19 90 TYR A O 1
ATOM 677 N N . HIS A 1 91 ? 1.788 2.792 0.408 1.00 93.25 91 HIS A N 1
ATOM 678 C CA . HIS A 1 91 ? 1.035 4.041 0.525 1.00 93.25 91 HIS A CA 1
ATOM 679 C C . HIS A 1 91 ? 0.237 4.360 -0.749 1.00 93.25 91 HIS A C 1
ATOM 681 O O . HIS A 1 91 ? -0.979 4.537 -0.704 1.00 93.25 91 HIS A O 1
ATOM 687 N N . GLN A 1 92 ? 0.896 4.351 -1.908 1.00 90.75 92 GLN A N 1
ATOM 688 C CA . GLN A 1 92 ? 0.306 4.846 -3.158 1.00 90.75 92 GLN A CA 1
ATOM 689 C C . GLN A 1 92 ? -0.760 3.959 -3.775 1.00 90.75 92 GLN A C 1
ATOM 691 O O . GLN A 1 92 ? -1.633 4.479 -4.464 1.00 90.75 92 GLN A O 1
ATOM 696 N N . ASN A 1 93 ? -0.663 2.642 -3.607 1.00 89.38 93 ASN A N 1
ATOM 697 C CA . ASN A 1 93 ? -1.633 1.709 -4.176 1.00 89.38 93 ASN A CA 1
ATOM 698 C C . ASN A 1 93 ? -2.567 1.156 -3.106 1.00 89.38 93 ASN A C 1
ATOM 700 O O . ASN A 1 93 ? -3.765 1.051 -3.347 1.00 89.38 93 ASN A O 1
ATOM 704 N N . GLY A 1 94 ? -2.018 0.778 -1.951 1.00 91.25 94 GLY A N 1
ATOM 705 C CA . GLY A 1 94 ? -2.784 0.142 -0.888 1.00 91.25 94 GLY A CA 1
ATOM 706 C C . GLY A 1 94 ? -3.605 1.159 -0.111 1.00 91.25 94 GLY A C 1
ATOM 707 O O . GLY A 1 94 ? -4.834 1.140 -0.157 1.00 91.25 94 GLY A O 1
ATOM 708 N N . LEU A 1 95 ? -2.925 2.075 0.582 1.00 93.88 95 LEU A N 1
ATOM 709 C CA . LEU A 1 95 ? -3.589 3.030 1.474 1.00 93.88 95 LEU A CA 1
ATOM 710 C C . LEU A 1 95 ? -4.403 4.085 0.729 1.00 93.88 95 LEU A C 1
ATOM 712 O O . LEU A 1 95 ? -5.478 4.451 1.193 1.00 93.88 95 LEU A O 1
ATOM 716 N N . SER A 1 96 ? -3.964 4.499 -0.460 1.00 91.88 96 SER A N 1
ATOM 717 C CA . SER A 1 96 ? -4.748 5.400 -1.313 1.00 91.88 96 SER A CA 1
ATOM 718 C C . SER A 1 96 ? -6.110 4.826 -1.726 1.00 91.88 96 SER A C 1
ATOM 720 O O . SER A 1 96 ? -7.017 5.599 -2.015 1.00 91.88 96 SER A O 1
ATOM 722 N N . ALA A 1 97 ? -6.260 3.496 -1.756 1.00 92.44 97 ALA A N 1
ATOM 723 C CA . ALA A 1 97 ? -7.526 2.818 -2.026 1.00 92.44 97 ALA A CA 1
ATOM 724 C C . ALA A 1 97 ? -8.279 2.465 -0.734 1.00 92.44 97 ALA A C 1
ATOM 726 O O . ALA A 1 97 ? -9.502 2.545 -0.687 1.00 92.44 97 ALA A O 1
ATOM 727 N N . PHE A 1 98 ? -7.554 2.078 0.317 1.00 95.31 98 PHE A N 1
ATOM 728 C CA . PHE A 1 98 ? -8.140 1.619 1.574 1.00 95.31 98 PHE A CA 1
ATOM 729 C C . PHE A 1 98 ? -8.681 2.757 2.446 1.00 95.31 98 PHE A C 1
ATOM 731 O O . PHE A 1 98 ? -9.798 2.657 2.939 1.00 95.31 98 PHE A O 1
ATOM 738 N N . LEU A 1 99 ? -7.942 3.857 2.616 1.00 95.38 99 LEU A N 1
ATOM 739 C CA . LEU A 1 99 ? -8.361 4.946 3.507 1.00 95.38 99 LEU A CA 1
ATOM 740 C C . LEU A 1 99 ? -9.644 5.661 3.030 1.00 95.38 99 LEU A C 1
ATOM 742 O O . LEU A 1 99 ? -10.509 5.916 3.866 1.00 95.38 99 LEU A O 1
ATOM 746 N N . PRO A 1 100 ? -9.861 5.916 1.721 1.00 94.38 100 PRO A N 1
ATOM 747 C CA . PRO A 1 100 ? -11.157 6.409 1.242 1.00 94.38 100 PRO A CA 1
ATOM 748 C C . PRO A 1 100 ? -12.313 5.422 1.460 1.00 94.38 100 PRO A C 1
ATOM 750 O O . PRO A 1 100 ? -13.436 5.837 1.750 1.00 94.38 100 PRO A O 1
ATOM 753 N N . PHE A 1 101 ? -12.049 4.115 1.357 1.00 94.62 101 PHE A N 1
ATOM 754 C CA . PHE A 1 101 ? -13.034 3.090 1.702 1.00 94.62 101 PHE A CA 1
ATOM 755 C C . PHE A 1 101 ? -13.388 3.143 3.198 1.00 94.62 101 PHE A C 1
ATOM 757 O O . PHE A 1 101 ? -14.569 3.147 3.539 1.00 94.62 101 PHE A O 1
ATOM 764 N N . CYS A 1 102 ? -12.396 3.281 4.084 1.00 94.50 102 CYS A N 1
ATOM 765 C CA . CYS A 1 102 ? -12.623 3.459 5.522 1.00 94.50 102 CYS A CA 1
ATOM 766 C C . CYS A 1 102 ? -13.462 4.705 5.829 1.00 94.50 102 CYS A C 1
ATOM 768 O O . CYS A 1 102 ? -14.399 4.621 6.620 1.00 94.50 102 CYS A O 1
ATOM 770 N N . ALA A 1 103 ? -13.175 5.835 5.174 1.00 94.00 103 ALA A N 1
ATOM 771 C CA . ALA A 1 103 ? -13.967 7.059 5.306 1.00 94.00 103 ALA A CA 1
ATOM 772 C C . ALA A 1 103 ? -15.425 6.849 4.855 1.00 94.00 103 ALA A C 1
ATOM 774 O O . ALA A 1 103 ? -16.362 7.249 5.544 1.00 94.00 103 ALA A O 1
ATOM 775 N N . THR A 1 104 ? -15.629 6.142 3.738 1.00 93.88 104 THR A N 1
ATOM 776 C CA . THR A 1 104 ? -16.972 5.791 3.247 1.00 93.88 104 THR A CA 1
ATOM 777 C C . THR A 1 104 ? -17.717 4.904 4.247 1.00 93.88 104 THR A C 1
ATOM 779 O O . THR A 1 104 ? -18.903 5.113 4.497 1.00 93.88 104 THR A O 1
ATOM 782 N N . MET A 1 105 ? -17.026 3.938 4.859 1.00 93.00 105 MET A N 1
ATOM 783 C CA . MET A 1 105 ? -17.630 3.056 5.855 1.00 93.00 105 MET A CA 1
ATOM 784 C C . MET A 1 105 ? -17.956 3.791 7.159 1.00 93.00 105 MET A C 1
ATOM 786 O O . MET A 1 105 ? -19.028 3.581 7.718 1.00 93.00 105 MET A O 1
ATOM 790 N N . SER A 1 106 ? -17.093 4.704 7.613 1.00 93.06 106 SER A N 1
ATOM 791 C CA . SER A 1 106 ? -17.386 5.571 8.762 1.00 93.06 106 SER A CA 1
ATOM 792 C C . SER A 1 106 ? -18.643 6.414 8.523 1.00 93.06 106 SER A C 1
ATOM 794 O O . SER A 1 106 ? -19.539 6.444 9.371 1.00 93.06 106 SER A O 1
ATOM 796 N N . ALA A 1 107 ? -18.767 7.020 7.337 1.00 91.56 107 ALA A N 1
ATOM 797 C CA . ALA A 1 107 ? -19.957 7.775 6.957 1.00 91.56 107 ALA A CA 1
ATOM 798 C C . ALA A 1 107 ? -21.222 6.895 6.937 1.00 91.56 107 ALA A C 1
ATOM 800 O O . ALA A 1 107 ? -22.265 7.301 7.451 1.00 91.56 107 ALA A O 1
ATOM 801 N N . ALA A 1 108 ? -21.127 5.670 6.406 1.00 90.00 108 ALA A N 1
ATOM 802 C CA . ALA A 1 108 ? -22.237 4.716 6.376 1.00 90.00 108 ALA A CA 1
ATOM 803 C C . ALA A 1 108 ? -22.663 4.252 7.782 1.00 90.00 108 ALA A C 1
ATOM 805 O O . ALA A 1 108 ? -23.857 4.137 8.059 1.00 90.00 108 ALA A O 1
ATOM 806 N N . LEU A 1 109 ? -21.701 4.031 8.683 1.00 89.88 109 LEU A N 1
ATOM 807 C CA . LEU A 1 109 ? -21.943 3.639 10.075 1.00 89.88 109 LEU A CA 1
ATOM 808 C C . LEU A 1 109 ? -22.376 4.817 10.962 1.00 89.88 109 LEU A C 1
ATOM 810 O O . LEU A 1 109 ? -22.799 4.589 12.096 1.00 89.88 109 LEU A O 1
ATOM 814 N N . LYS A 1 110 ? -22.279 6.060 10.464 1.00 91.06 110 LYS A N 1
ATOM 815 C CA . LYS A 1 110 ? -22.558 7.308 11.199 1.00 91.06 110 LYS A CA 1
ATOM 816 C C . LYS A 1 110 ? -21.774 7.426 12.509 1.00 91.06 110 LYS A C 1
ATOM 818 O O . LYS A 1 110 ? -22.258 7.992 13.488 1.00 91.06 110 LYS A O 1
ATOM 823 N N . ARG A 1 111 ? -20.565 6.871 12.532 1.00 92.38 111 ARG A N 1
ATOM 824 C CA . ARG A 1 111 ? -19.644 6.930 13.669 1.00 92.38 111 ARG A CA 1
ATOM 825 C C . ARG A 1 111 ? -18.209 6.806 13.192 1.00 92.38 111 ARG A C 1
ATOM 827 O O . ARG A 1 111 ? -17.947 6.311 12.095 1.00 92.38 111 ARG A O 1
ATOM 834 N N . GLU A 1 112 ? -17.281 7.191 14.055 1.00 89.94 112 GLU A N 1
ATOM 835 C CA . GLU A 1 112 ? -15.863 6.980 13.800 1.00 89.94 112 GLU A CA 1
ATOM 836 C C . GLU A 1 112 ? -15.522 5.487 13.734 1.00 89.94 112 GLU A C 1
ATOM 838 O O . GLU A 1 112 ? -16.071 4.660 14.477 1.00 89.94 112 GLU A O 1
ATOM 843 N N . LEU A 1 113 ? -14.614 5.155 12.819 1.00 91.50 113 LEU A N 1
ATOM 844 C CA . LEU A 1 113 ? -14.102 3.811 12.621 1.00 91.50 113 LEU A CA 1
ATOM 845 C C . LEU A 1 113 ? -12.978 3.526 13.622 1.00 91.50 113 LEU A C 1
ATOM 847 O O . LEU A 1 113 ? -12.004 4.276 13.720 1.00 91.50 113 LEU A O 1
ATOM 851 N N . ARG A 1 114 ? -13.107 2.417 14.346 1.00 91.00 114 ARG A N 1
ATOM 852 C CA . ARG A 1 114 ? -12.137 1.931 15.329 1.00 91.00 114 ARG A CA 1
ATOM 853 C C . ARG A 1 114 ? -11.293 0.808 14.733 1.00 91.00 114 ARG A C 1
ATOM 855 O O . ARG A 1 114 ? -11.648 0.216 13.718 1.00 91.00 114 ARG A O 1
ATOM 862 N N . LEU A 1 115 ? -10.174 0.488 15.381 1.00 90.06 115 LEU A N 1
ATOM 863 C CA . LEU A 1 115 ? -9.319 -0.629 14.958 1.00 90.06 115 LEU A CA 1
ATOM 864 C C . LEU A 1 115 ? -10.023 -1.981 15.103 1.00 90.06 115 LEU A C 1
ATOM 866 O O . LEU A 1 115 ? -9.845 -2.843 14.247 1.00 90.06 115 LEU A O 1
ATOM 870 N N . ASP A 1 116 ? -10.871 -2.124 16.122 1.00 89.69 116 ASP A N 1
ATOM 871 C CA . ASP A 1 116 ? -11.659 -3.339 16.366 1.00 89.69 116 ASP A CA 1
ATOM 872 C C . ASP A 1 116 ? -12.706 -3.603 15.275 1.00 89.69 116 ASP A C 1
ATOM 874 O O . ASP A 1 116 ? -13.134 -4.739 15.093 1.00 89.69 116 ASP A O 1
ATOM 878 N N . ASP A 1 117 ? -13.092 -2.571 14.515 1.00 90.06 117 ASP A N 1
ATOM 879 C CA . ASP A 1 117 ? -14.001 -2.718 13.376 1.00 90.06 117 ASP A CA 1
ATOM 880 C C . ASP A 1 117 ? -13.309 -3.351 12.160 1.00 90.06 117 ASP A C 1
ATOM 882 O O . ASP A 1 117 ? -13.979 -3.763 11.214 1.00 90.06 117 ASP A O 1
ATOM 886 N N . ILE A 1 118 ? -11.971 -3.421 12.152 1.00 92.62 118 ILE A N 1
ATOM 887 C CA . ILE A 1 118 ? -11.190 -4.056 11.086 1.00 92.62 118 ILE A CA 1
ATOM 888 C C . ILE A 1 118 ? -11.148 -5.563 11.349 1.00 92.62 118 ILE A C 1
ATOM 890 O O . ILE A 1 118 ? -10.122 -6.142 11.713 1.00 92.62 118 ILE A O 1
ATOM 894 N N . ASP A 1 119 ? -12.295 -6.198 11.156 1.00 91.38 119 ASP A N 1
ATOM 895 C CA . ASP A 1 119 ? -12.468 -7.637 11.261 1.00 91.38 119 ASP A CA 1
ATOM 896 C C . ASP A 1 119 ? -12.464 -8.312 9.878 1.00 91.38 119 ASP A C 1
ATOM 898 O O . ASP A 1 119 ? -12.246 -7.698 8.828 1.00 91.38 119 ASP A O 1
ATOM 902 N N . ARG A 1 120 ? -12.705 -9.624 9.857 1.00 91.12 120 ARG A N 1
ATOM 903 C CA . ARG A 1 120 ? -12.775 -10.379 8.604 1.00 91.12 120 ARG A CA 1
ATOM 904 C C . ARG A 1 120 ? -13.891 -9.887 7.677 1.00 91.12 120 ARG A C 1
ATOM 906 O O . ARG A 1 120 ? -13.689 -9.844 6.464 1.00 91.12 120 ARG A O 1
ATOM 913 N N . GLN A 1 121 ? -15.043 -9.514 8.229 1.00 91.25 121 GLN A N 1
ATOM 914 C CA . GLN A 1 121 ? -16.182 -9.040 7.449 1.00 91.25 121 GLN A CA 1
ATOM 915 C C . GLN A 1 121 ? -15.868 -7.693 6.784 1.00 91.25 121 GLN A C 1
ATOM 917 O O . GLN A 1 121 ? -16.189 -7.498 5.610 1.00 91.25 121 GLN A O 1
ATOM 922 N N . PHE A 1 122 ? -15.177 -6.798 7.486 1.00 92.88 122 PHE A N 1
ATOM 923 C CA . PHE A 1 122 ? -14.702 -5.524 6.958 1.00 92.88 122 PHE A CA 1
ATOM 924 C C . PHE A 1 122 ? -13.725 -5.722 5.791 1.00 92.88 122 PHE A C 1
ATOM 926 O O . PHE A 1 122 ? -13.830 -5.059 4.754 1.00 92.88 122 PHE A O 1
ATOM 933 N N . ILE A 1 123 ? -12.806 -6.689 5.905 1.00 94.38 123 ILE A N 1
ATOM 934 C CA . ILE A 1 123 ? -11.893 -7.046 4.810 1.00 94.38 123 ILE A CA 1
ATOM 935 C C . ILE A 1 123 ? -12.649 -7.630 3.611 1.00 94.38 123 ILE A C 1
ATOM 937 O O . ILE A 1 123 ? -12.331 -7.290 2.467 1.00 94.38 123 ILE A O 1
ATOM 941 N N . ASP A 1 124 ? -13.666 -8.460 3.836 1.00 92.38 124 ASP A N 1
ATOM 942 C CA . ASP A 1 124 ? -14.500 -9.002 2.759 1.00 92.38 124 ASP A CA 1
ATOM 943 C C . ASP A 1 124 ? -15.288 -7.892 2.036 1.00 92.38 124 ASP A C 1
ATOM 945 O O . ASP A 1 124 ? -15.353 -7.881 0.801 1.00 92.38 124 ASP A O 1
ATOM 949 N N . GLN A 1 125 ? -15.799 -6.896 2.770 1.00 93.00 125 GLN A N 1
ATOM 950 C CA . GLN A 1 125 ? -16.422 -5.700 2.190 1.00 93.00 125 GLN A CA 1
ATOM 951 C C . GLN A 1 125 ? -15.426 -4.868 1.375 1.00 93.00 125 GLN A C 1
ATOM 953 O O . GLN A 1 125 ? -15.751 -4.430 0.269 1.00 93.00 125 GLN A O 1
ATOM 958 N N . PHE A 1 126 ? -14.194 -4.698 1.861 1.00 94.19 126 PHE A N 1
ATOM 959 C CA . PHE A 1 126 ? -13.144 -4.015 1.106 1.00 94.19 126 PHE A CA 1
ATOM 960 C C . PHE A 1 126 ? -12.810 -4.752 -0.199 1.00 94.19 126 PHE A C 1
ATOM 962 O O . PHE A 1 126 ? -12.674 -4.133 -1.256 1.00 94.19 126 PHE A O 1
ATOM 969 N N . ILE A 1 127 ? -12.724 -6.085 -0.170 1.00 92.88 127 ILE A N 1
ATOM 970 C CA . ILE A 1 127 ? -12.504 -6.894 -1.377 1.00 92.88 127 ILE A CA 1
ATOM 971 C C . ILE A 1 127 ? -13.670 -6.730 -2.358 1.00 92.88 127 ILE A C 1
ATOM 973 O O . ILE A 1 127 ? -13.433 -6.589 -3.560 1.00 92.88 127 ILE A O 1
ATOM 977 N N . ALA A 1 128 ? -14.914 -6.728 -1.873 1.00 91.62 128 ALA A N 1
ATOM 978 C CA . ALA A 1 128 ? -16.089 -6.486 -2.707 1.00 91.62 128 ALA A CA 1
ATOM 979 C C . ALA A 1 128 ? -16.045 -5.091 -3.355 1.00 91.62 128 ALA A C 1
ATOM 981 O O . ALA A 1 128 ? -16.247 -4.980 -4.564 1.00 91.62 128 ALA A O 1
ATOM 982 N N . HIS A 1 129 ? -15.677 -4.058 -2.593 1.00 93.25 129 HIS A N 1
ATOM 983 C CA . HIS A 1 129 ? -15.481 -2.701 -3.103 1.00 93.25 129 HIS A CA 1
ATOM 984 C C . HIS A 1 129 ? -14.403 -2.647 -4.198 1.00 93.25 129 HIS A C 1
ATOM 986 O O . HIS A 1 129 ? -14.622 -2.079 -5.268 1.00 93.25 129 HIS A O 1
ATOM 992 N N . LEU A 1 130 ? -13.259 -3.310 -3.994 1.00 92.06 130 LEU A N 1
ATOM 993 C CA . LEU A 1 130 ? -12.217 -3.394 -5.020 1.00 92.06 130 LEU A CA 1
ATOM 994 C C . LEU A 1 130 ? -12.705 -4.105 -6.287 1.00 92.06 130 LEU A C 1
ATOM 996 O O . LEU A 1 130 ? -12.347 -3.680 -7.382 1.00 92.06 130 LEU A O 1
ATOM 1000 N N . ARG A 1 131 ? -13.523 -5.155 -6.169 1.00 88.81 131 ARG A N 1
ATOM 1001 C CA . ARG A 1 131 ? -14.080 -5.871 -7.331 1.00 88.81 131 ARG A CA 1
ATOM 1002 C C . ARG A 1 131 ? -15.074 -5.037 -8.133 1.00 88.81 131 ARG A C 1
ATOM 1004 O O . ARG A 1 131 ? -15.168 -5.235 -9.338 1.00 88.81 131 ARG A O 1
ATOM 1011 N N . GLN A 1 132 ? -15.784 -4.124 -7.476 1.00 88.69 132 GLN A N 1
ATOM 1012 C CA . GLN A 1 132 ? -16.705 -3.180 -8.116 1.00 88.69 132 GLN A CA 1
ATOM 1013 C C . GLN A 1 132 ? -15.983 -1.998 -8.776 1.00 88.69 132 GLN A C 1
ATOM 1015 O O . GLN A 1 132 ? -16.588 -1.271 -9.557 1.00 88.69 132 GLN A O 1
ATOM 1020 N N . SER A 1 133 ? -14.696 -1.790 -8.480 1.00 86.69 133 SER A N 1
ATOM 1021 C CA . SER A 1 133 ? -13.921 -0.728 -9.117 1.00 86.69 133 SER A CA 1
ATOM 1022 C C . SER A 1 133 ? -13.588 -1.063 -10.574 1.00 86.69 133 SER A C 1
ATOM 1024 O O . SER A 1 133 ? -13.188 -2.184 -10.889 1.00 86.69 133 SER A O 1
ATOM 1026 N N . ASP A 1 134 ? -13.656 -0.059 -11.449 1.00 83.44 134 ASP A N 1
ATOM 1027 C CA . ASP A 1 134 ? -13.428 -0.181 -12.901 1.00 83.44 134 ASP A CA 1
ATOM 1028 C C . ASP A 1 134 ? -11.947 -0.400 -13.296 1.00 83.44 134 ASP A C 1
ATOM 1030 O O . ASP A 1 134 ? -11.526 -0.238 -14.440 1.00 83.44 134 ASP A O 1
ATOM 1034 N N . VAL A 1 135 ? -11.086 -0.758 -12.338 1.00 84.62 135 VAL A N 1
ATOM 1035 C CA . VAL A 1 135 ? -9.683 -1.073 -12.632 1.00 84.62 135 VAL A CA 1
ATOM 1036 C C . VAL A 1 135 ? -9.501 -2.555 -12.934 1.00 84.62 135 VAL A C 1
ATOM 1038 O O . VAL A 1 135 ? -10.183 -3.420 -12.390 1.00 84.62 135 VAL A O 1
ATOM 1041 N N . ARG A 1 136 ? -8.494 -2.865 -13.760 1.00 85.62 136 ARG A N 1
ATOM 1042 C CA . ARG A 1 136 ? -8.117 -4.242 -14.118 1.00 85.62 136 ARG A CA 1
ATOM 1043 C C . ARG A 1 136 ? -7.968 -5.139 -12.882 1.00 85.62 136 ARG A C 1
ATOM 1045 O O . ARG A 1 136 ? -7.391 -4.721 -11.877 1.00 85.62 136 ARG A O 1
ATOM 1052 N N . LEU A 1 137 ? -8.345 -6.415 -13.010 1.00 85.56 137 LEU A N 1
ATOM 1053 C CA . LEU A 1 137 ? -8.232 -7.431 -11.949 1.00 85.56 137 LEU A CA 1
ATOM 1054 C C . LEU A 1 137 ? -6.816 -7.516 -11.346 1.00 85.56 137 LEU A C 1
ATOM 1056 O O . LEU A 1 137 ? -6.648 -7.680 -10.138 1.00 85.56 137 LEU A O 1
ATOM 1060 N N . SER A 1 138 ? -5.777 -7.356 -12.174 1.00 83.25 138 SER A N 1
ATOM 1061 C CA . SER A 1 138 ? -4.383 -7.298 -11.716 1.00 83.25 138 SER A CA 1
ATOM 1062 C C . SER A 1 138 ? -4.123 -6.115 -10.779 1.00 83.25 138 SER A C 1
ATOM 1064 O O . SER A 1 138 ? -3.423 -6.264 -9.780 1.00 83.25 138 SER A O 1
ATOM 1066 N N . SER A 1 139 ? -4.709 -4.953 -11.068 1.00 87.19 139 SER A N 1
ATOM 1067 C CA . SER A 1 139 ? -4.601 -3.752 -10.240 1.00 87.19 139 SER A CA 1
ATOM 1068 C C . SER A 1 139 ? -5.387 -3.904 -8.940 1.00 87.19 139 SER A C 1
ATOM 1070 O O . SER A 1 139 ? -4.863 -3.555 -7.886 1.00 87.19 139 SER A O 1
ATOM 1072 N N . GLN A 1 140 ? -6.588 -4.493 -8.984 1.00 90.19 140 GLN A N 1
ATOM 1073 C CA . GLN A 1 140 ? -7.373 -4.818 -7.783 1.00 90.19 140 GLN A CA 1
ATOM 1074 C C . GLN A 1 140 ? -6.578 -5.727 -6.834 1.00 90.19 140 GLN A C 1
ATOM 1076 O O . GLN A 1 140 ? -6.438 -5.425 -5.648 1.00 90.19 140 GLN A O 1
ATOM 1081 N N . LYS A 1 141 ? -5.965 -6.792 -7.374 1.00 89.44 141 LYS A N 1
ATOM 1082 C CA . LYS A 1 141 ? -5.089 -7.697 -6.617 1.00 89.44 141 LYS A CA 1
ATOM 1083 C C . LYS A 1 141 ? -3.906 -6.959 -6.000 1.00 89.44 141 LYS A C 1
ATOM 1085 O O . LYS A 1 141 ? -3.596 -7.194 -4.837 1.00 89.44 141 LYS A O 1
ATOM 1090 N N . VAL A 1 142 ? -3.226 -6.106 -6.772 1.00 91.06 142 VAL A N 1
ATOM 1091 C CA . VAL A 1 142 ? -2.081 -5.332 -6.272 1.00 91.06 142 VAL A CA 1
ATOM 1092 C C . VAL A 1 142 ? -2.515 -4.431 -5.124 1.00 91.06 142 VAL A C 1
ATOM 1094 O O . VAL A 1 142 ? -1.876 -4.494 -4.082 1.00 91.06 142 VAL A O 1
ATOM 1097 N N . ARG A 1 143 ? -3.607 -3.667 -5.277 1.00 93.62 143 ARG A N 1
ATOM 1098 C CA . ARG A 1 143 ? -4.150 -2.802 -4.217 1.00 93.62 143 ARG A CA 1
ATOM 1099 C C . ARG A 1 143 ? -4.403 -3.602 -2.944 1.00 93.62 143 ARG A C 1
ATOM 1101 O O . ARG A 1 143 ? -3.817 -3.285 -1.914 1.00 93.62 143 ARG A O 1
ATOM 1108 N N . TYR A 1 144 ? -5.147 -4.705 -3.047 1.00 94.12 144 TYR A N 1
ATOM 1109 C CA . TYR A 1 144 ? -5.402 -5.589 -1.910 1.00 94.12 144 TYR A CA 1
ATOM 1110 C C . TYR A 1 144 ? -4.116 -6.130 -1.278 1.00 94.12 144 TYR A C 1
ATOM 1112 O O . TYR A 1 144 ? -3.963 -6.066 -0.065 1.00 94.12 144 TYR A O 1
ATOM 1120 N N . ALA A 1 145 ? -3.179 -6.650 -2.075 1.00 92.88 145 ALA A N 1
ATOM 1121 C CA . ALA A 1 145 ? -1.936 -7.218 -1.561 1.00 92.88 145 ALA A CA 1
ATOM 1122 C C . ALA A 1 145 ? -1.089 -6.164 -0.831 1.00 92.88 145 ALA A C 1
ATOM 1124 O O . ALA A 1 145 ? -0.548 -6.444 0.236 1.00 92.88 145 ALA A O 1
ATOM 1125 N N . THR A 1 146 ? -1.020 -4.945 -1.374 1.00 93.88 146 THR A N 1
ATOM 1126 C CA . THR A 1 146 ? -0.312 -3.830 -0.738 1.00 93.88 146 THR A CA 1
ATOM 1127 C C . THR A 1 146 ? -1.001 -3.349 0.539 1.00 93.88 146 THR A C 1
ATOM 1129 O O . THR A 1 146 ? -0.316 -3.098 1.523 1.00 93.88 146 THR A O 1
ATOM 1132 N N . THR A 1 147 ? -2.337 -3.293 0.577 1.00 95.25 147 THR A N 1
ATOM 1133 C CA . THR A 1 147 ? -3.092 -2.988 1.804 1.00 95.25 147 THR A CA 1
ATOM 1134 C C . THR A 1 147 ? -2.892 -4.078 2.854 1.00 95.25 147 THR A C 1
ATOM 1136 O O . THR A 1 147 ? -2.586 -3.781 4.005 1.00 95.25 147 THR A O 1
ATOM 1139 N N . LYS A 1 148 ? -2.997 -5.351 2.451 1.00 94.88 148 LYS A N 1
ATOM 1140 C CA . LYS A 1 148 ? -2.796 -6.511 3.323 1.00 94.88 148 LYS A CA 1
ATOM 1141 C C . LYS A 1 148 ? -1.425 -6.484 3.990 1.00 94.88 148 LYS A C 1
ATOM 1143 O O . LYS A 1 148 ? -1.345 -6.840 5.155 1.00 94.88 148 LYS A O 1
ATOM 1148 N N . ALA A 1 149 ? -0.368 -6.073 3.289 1.00 94.06 149 ALA A N 1
ATOM 1149 C CA . ALA A 1 149 ? 0.968 -5.979 3.878 1.00 94.06 149 ALA A CA 1
ATOM 1150 C C . ALA A 1 149 ? 1.018 -4.990 5.057 1.00 94.06 149 ALA A C 1
ATOM 1152 O O . ALA A 1 149 ? 1.577 -5.314 6.103 1.00 94.06 149 ALA A O 1
ATOM 1153 N N . VAL A 1 150 ? 0.382 -3.820 4.923 1.00 95.12 150 VAL A N 1
ATOM 1154 C CA . VAL A 1 150 ? 0.307 -2.824 6.006 1.00 95.12 150 VAL A CA 1
ATOM 1155 C C . VAL A 1 150 ? -0.544 -3.342 7.164 1.00 95.12 150 VAL A C 1
ATOM 1157 O O . VAL A 1 150 ? -0.109 -3.303 8.311 1.00 95.12 150 VAL A O 1
ATOM 1160 N N . LEU A 1 151 ? -1.722 -3.896 6.869 1.00 94.56 151 LEU A N 1
ATOM 1161 C CA . LEU A 1 151 ? -2.610 -4.452 7.892 1.00 94.56 151 LEU A CA 1
ATOM 1162 C C . LEU A 1 151 ? -1.976 -5.656 8.613 1.00 94.56 151 LEU A C 1
ATOM 1164 O O . LEU A 1 151 ? -2.114 -5.796 9.822 1.00 94.56 151 LEU A O 1
ATOM 1168 N N . ALA A 1 152 ? -1.225 -6.506 7.909 1.00 93.38 152 ALA A N 1
ATOM 1169 C CA . ALA A 1 152 ? -0.492 -7.609 8.523 1.00 93.38 152 ALA A CA 1
ATOM 1170 C C . ALA A 1 152 ? 0.550 -7.100 9.528 1.00 93.38 152 ALA A C 1
ATOM 1172 O O . ALA A 1 152 ? 0.629 -7.636 10.630 1.00 93.38 152 ALA A O 1
ATOM 1173 N N . ALA A 1 153 ? 1.276 -6.026 9.203 1.00 92.56 153 ALA A N 1
ATOM 1174 C CA . ALA A 1 153 ? 2.198 -5.397 10.146 1.00 92.56 153 ALA A CA 1
ATOM 1175 C C . ALA A 1 153 ? 1.477 -4.777 11.353 1.00 92.56 153 ALA A C 1
ATOM 1177 O O . ALA A 1 153 ? 1.959 -4.892 12.477 1.00 92.56 153 ALA A O 1
ATOM 1178 N N . MET A 1 154 ? 0.290 -4.192 11.159 1.00 93.00 154 MET A N 1
ATOM 1179 C CA . MET A 1 154 ? -0.557 -3.757 12.279 1.00 93.00 154 MET A CA 1
ATOM 1180 C C . MET A 1 154 ? -0.953 -4.946 13.172 1.00 93.00 154 MET A C 1
ATOM 1182 O O . MET A 1 154 ? -0.901 -4.844 14.397 1.00 93.00 154 MET A O 1
ATOM 1186 N N . GLY A 1 155 ? -1.273 -6.098 12.574 1.00 91.81 155 GLY A N 1
ATOM 1187 C CA . GLY A 1 155 ? -1.549 -7.338 13.299 1.00 91.81 155 GLY A CA 1
ATOM 1188 C C . GLY A 1 155 ? -0.327 -7.879 14.050 1.00 91.81 155 GLY A C 1
ATOM 1189 O O . GLY A 1 155 ? -0.438 -8.303 15.198 1.00 91.81 155 GLY A O 1
ATOM 1190 N N . GLU A 1 156 ? 0.870 -7.830 13.460 1.00 90.00 156 GLU A N 1
ATOM 1191 C CA . GLU A 1 156 ? 2.139 -8.177 14.125 1.00 90.00 156 GLU A CA 1
ATOM 1192 C C . GLU A 1 156 ? 2.490 -7.234 15.286 1.00 90.00 156 GLU A C 1
ATOM 1194 O O . GLU A 1 156 ? 3.128 -7.644 16.265 1.00 90.00 156 GLU A O 1
ATOM 1199 N N . SER A 1 157 ? 2.048 -5.981 15.204 1.00 87.69 157 SER A N 1
ATOM 1200 C CA . SER A 1 157 ? 2.117 -5.007 16.294 1.00 87.69 157 SER A CA 1
ATOM 1201 C C . SER A 1 157 ? 1.024 -5.186 17.351 1.00 87.69 157 SER A C 1
ATOM 1203 O O . SER A 1 157 ? 1.139 -4.603 18.422 1.00 87.69 157 SER A O 1
ATOM 1205 N N . GLY A 1 158 ? 0.028 -6.042 17.105 1.00 87.81 158 GLY A N 1
ATOM 1206 C CA . GLY A 1 158 ? -1.064 -6.324 18.039 1.00 87.81 158 GLY A CA 1
ATOM 1207 C C . GLY A 1 158 ? -2.179 -5.278 18.031 1.00 87.81 158 GLY A C 1
ATOM 1208 O O . GLY A 1 158 ? -2.980 -5.255 18.955 1.00 87.81 158 GLY A O 1
ATOM 1209 N N . TRP A 1 159 ? -2.235 -4.416 17.014 1.00 90.62 159 TRP A N 1
ATOM 1210 C CA . TRP A 1 159 ? -3.235 -3.345 16.918 1.00 90.62 159 TRP A CA 1
ATOM 1211 C C . TRP A 1 159 ? -4.554 -3.800 16.293 1.00 90.62 159 TRP A C 1
ATOM 1213 O O . TRP A 1 159 ? -5.574 -3.154 16.493 1.00 90.62 159 TRP A O 1
ATOM 1223 N N . ILE A 1 160 ? -4.522 -4.885 15.515 1.00 92.69 160 ILE A N 1
ATOM 1224 C CA . ILE A 1 160 ? -5.697 -5.531 14.919 1.00 92.69 160 ILE A CA 1
ATOM 1225 C C . ILE A 1 160 ? -5.564 -7.054 15.021 1.00 92.69 160 ILE A C 1
ATOM 1227 O O . ILE A 1 160 ? -4.467 -7.584 15.235 1.00 92.69 160 ILE A O 1
ATOM 1231 N N . ALA A 1 161 ? -6.669 -7.772 14.816 1.00 89.25 161 ALA A N 1
ATOM 1232 C CA . ALA A 1 161 ? -6.663 -9.230 14.754 1.00 89.25 161 ALA A CA 1
ATOM 1233 C C . ALA A 1 161 ? -5.845 -9.754 13.552 1.00 89.25 161 ALA A C 1
ATOM 1235 O O . ALA A 1 161 ? -5.837 -9.177 12.464 1.00 89.25 161 ALA A O 1
ATOM 1236 N N . LYS A 1 162 ? -5.129 -10.871 13.742 1.00 86.06 162 LYS A N 1
ATOM 1237 C CA . LYS A 1 162 ? -4.202 -11.433 12.734 1.00 86.06 162 LYS A CA 1
ATOM 1238 C C . LYS A 1 162 ? -4.891 -12.329 11.700 1.00 86.06 162 LYS A C 1
ATOM 1240 O O . LYS A 1 162 ? -4.371 -12.525 10.603 1.00 86.06 162 LYS A O 1
ATOM 1245 N N . ASP A 1 163 ? -6.043 -12.887 12.042 1.00 85.75 163 ASP A N 1
ATOM 1246 C CA . ASP A 1 163 ? -6.784 -13.909 11.298 1.00 85.75 163 ASP A CA 1
ATOM 1247 C C . ASP A 1 163 ? -7.952 -13.340 10.470 1.00 85.75 163 ASP A C 1
ATOM 1249 O O . ASP A 1 163 ? -8.881 -14.051 10.088 1.00 85.75 163 ASP A O 1
ATOM 1253 N N . ILE A 1 164 ? -7.864 -12.059 10.113 1.00 88.38 164 ILE A N 1
ATOM 1254 C CA . ILE A 1 164 ? -8.896 -11.336 9.354 1.00 88.38 164 ILE A CA 1
ATOM 1255 C C . ILE A 1 164 ? -8.818 -11.548 7.835 1.00 88.38 164 ILE A C 1
ATOM 1257 O O . ILE A 1 164 ? -9.746 -11.204 7.108 1.00 88.38 164 ILE A O 1
ATOM 1261 N N . PHE A 1 165 ? -7.718 -12.103 7.315 1.00 89.50 165 PHE A N 1
ATOM 1262 C CA . PHE A 1 165 ? -7.511 -12.195 5.868 1.00 89.50 165 PHE A CA 1
ATOM 1263 C C . PHE A 1 165 ? -8.062 -13.499 5.273 1.00 89.50 165 PHE A C 1
ATOM 1265 O O . PHE A 1 165 ? -7.638 -14.586 5.679 1.00 89.50 165 PHE A O 1
ATOM 1272 N N . PRO A 1 166 ? -8.899 -13.436 4.223 1.00 84.19 166 PRO A N 1
ATOM 1273 C CA . PRO A 1 166 ? -9.336 -14.631 3.514 1.00 84.19 166 PRO A CA 1
ATOM 1274 C C . PRO A 1 166 ? -8.165 -15.329 2.806 1.00 84.19 166 PRO A C 1
ATOM 1276 O O . PRO A 1 166 ? -7.207 -14.702 2.338 1.00 84.19 166 PRO A O 1
ATOM 1279 N N . ARG A 1 167 ? -8.263 -16.660 2.687 1.00 77.06 167 ARG A N 1
ATOM 1280 C CA . ARG A 1 167 ? -7.187 -17.523 2.167 1.00 77.06 167 ARG A CA 1
ATOM 1281 C C . ARG A 1 167 ? -6.873 -17.280 0.685 1.00 77.06 167 ARG A C 1
ATOM 1283 O O . ARG A 1 167 ? -5.709 -17.330 0.303 1.00 77.06 167 ARG A O 1
ATOM 1290 N N . ASN A 1 168 ? -7.885 -17.015 -0.145 1.00 77.81 168 ASN A N 1
ATOM 1291 C CA . ASN A 1 168 ? -7.706 -16.738 -1.575 1.00 77.81 168 ASN A CA 1
ATOM 1292 C C . ASN A 1 168 ? -8.738 -15.718 -2.109 1.00 77.81 168 ASN A C 1
ATOM 1294 O O . ASN A 1 168 ? -9.765 -16.109 -2.662 1.00 77.81 168 ASN A O 1
ATOM 1298 N N . PRO A 1 169 ? -8.481 -14.410 -1.960 1.00 73.88 169 PRO A N 1
ATOM 1299 C CA . PRO A 1 169 ? -9.443 -13.365 -2.316 1.00 73.88 169 PRO A CA 1
ATOM 1300 C C . PRO A 1 169 ? -9.543 -13.065 -3.819 1.00 73.88 169 PRO A C 1
ATOM 1302 O O . PRO A 1 169 ? -10.527 -12.467 -4.246 1.00 73.88 169 PRO A O 1
ATOM 1305 N N . PHE A 1 170 ? -8.572 -13.475 -4.641 1.00 70.69 170 PHE A N 1
ATOM 1306 C CA . PHE A 1 170 ? -8.569 -13.217 -6.090 1.00 70.69 170 PHE A CA 1
ATOM 1307 C C . PHE A 1 170 ? -8.216 -14.489 -6.879 1.00 70.69 170 PHE A C 1
ATOM 1309 O O . PHE A 1 170 ? -7.095 -14.614 -7.387 1.00 70.69 170 PHE A O 1
ATOM 1316 N N . PRO A 1 171 ? -9.152 -15.449 -6.999 1.00 67.19 171 PRO A N 1
ATOM 1317 C CA . PRO A 1 171 ? -8.939 -16.636 -7.819 1.00 67.19 171 PRO A CA 1
ATOM 1318 C C . PRO A 1 171 ? -8.738 -16.242 -9.290 1.00 67.19 171 PRO A C 1
ATOM 1320 O O . PRO A 1 171 ? -9.303 -15.265 -9.771 1.00 67.19 171 PRO A O 1
ATOM 1323 N N . ASN A 1 172 ? -7.912 -16.998 -10.018 1.00 65.19 172 ASN A N 1
ATOM 1324 C CA . ASN A 1 172 ? -7.620 -16.796 -11.447 1.00 65.19 172 ASN A CA 1
ATOM 1325 C C . ASN A 1 172 ? -6.976 -15.456 -11.842 1.00 65.19 172 ASN A C 1
ATOM 1327 O O . ASN A 1 172 ? -6.799 -15.202 -13.033 1.00 65.19 172 ASN A O 1
ATOM 1331 N N . SER A 1 173 ? -6.517 -14.636 -10.891 1.00 60.41 173 SER A N 1
ATOM 1332 C CA . SER A 1 173 ? -5.888 -13.343 -11.197 1.00 60.41 173 SER A CA 1
ATOM 1333 C C . SER A 1 173 ? -4.726 -13.441 -12.191 1.00 60.41 173 SER A C 1
ATOM 1335 O O . SER A 1 173 ? -4.527 -12.557 -13.016 1.00 60.41 173 SER A O 1
ATOM 1337 N N . ASN A 1 174 ? -3.957 -14.534 -12.119 1.00 61.06 174 ASN A N 1
ATOM 1338 C CA . ASN A 1 174 ? -2.784 -14.744 -12.967 1.00 61.06 174 ASN A CA 1
ATOM 1339 C C . ASN A 1 174 ? -3.175 -15.039 -14.425 1.00 61.06 174 ASN A C 1
ATOM 1341 O O . ASN A 1 174 ? -2.405 -14.729 -15.322 1.00 61.06 174 ASN A O 1
ATOM 1345 N N . ARG A 1 175 ? -4.383 -15.569 -14.677 1.00 60.75 175 ARG A N 1
ATOM 1346 C CA . ARG A 1 175 ? -4.902 -15.793 -16.039 1.00 60.75 175 ARG A CA 1
ATOM 1347 C C . ARG A 1 175 ? -5.367 -14.498 -16.710 1.00 60.75 175 ARG A C 1
ATOM 1349 O O . ARG A 1 175 ? -5.450 -14.444 -17.930 1.00 60.75 175 ARG A O 1
ATOM 1356 N N . SER A 1 176 ? -5.655 -13.456 -15.925 1.00 59.97 176 SER A N 1
ATOM 1357 C CA . SER A 1 176 ? -6.039 -12.137 -16.443 1.00 59.97 176 SER A CA 1
ATOM 1358 C C . SER A 1 176 ? -4.839 -11.294 -16.886 1.00 59.97 176 SER A C 1
ATOM 1360 O O . SER A 1 176 ? -5.028 -10.307 -17.597 1.00 59.97 176 SER A O 1
ATOM 1362 N N . MET A 1 177 ? -3.620 -11.640 -16.465 1.00 55.94 177 MET A N 1
ATOM 1363 C CA . MET A 1 177 ? -2.404 -10.960 -16.903 1.00 55.94 177 MET A CA 1
ATOM 1364 C C . MET A 1 177 ? -1.948 -11.563 -18.230 1.00 55.94 177 MET A C 1
ATOM 1366 O O . MET A 1 177 ? -1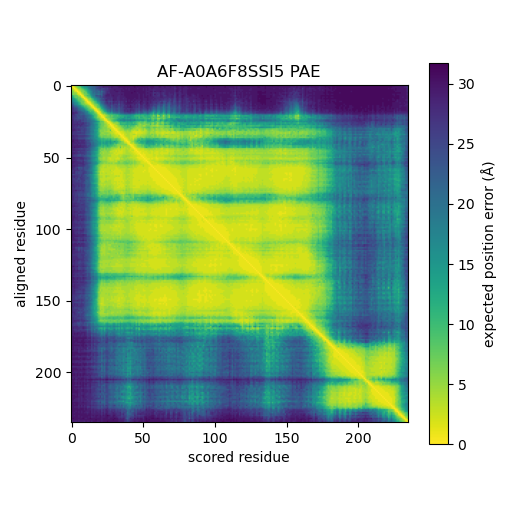.254 -12.574 -18.256 1.00 55.94 177 MET A O 1
ATOM 1370 N N . LYS A 1 178 ? -2.334 -10.938 -19.345 1.00 55.69 178 LYS A N 1
ATOM 1371 C CA . LYS A 1 178 ? -1.652 -11.178 -20.618 1.00 55.69 178 LYS A CA 1
ATOM 1372 C C . LYS A 1 178 ? -0.318 -10.433 -20.565 1.00 55.69 178 LYS A C 1
ATOM 1374 O O . LYS A 1 178 ? -0.305 -9.226 -20.327 1.00 55.69 178 LYS A O 1
ATOM 1379 N N . GLY A 1 179 ? 0.787 -11.162 -20.707 1.00 60.75 179 GLY A N 1
ATOM 1380 C CA . GLY A 1 179 ? 2.103 -10.552 -20.893 1.00 60.75 179 GLY A CA 1
ATOM 1381 C C . GLY A 1 179 ? 2.128 -9.682 -22.151 1.00 60.75 179 GLY A C 1
ATOM 1382 O O . GLY A 1 179 ? 1.213 -9.750 -22.975 1.00 60.75 179 GLY A O 1
ATOM 1383 N N . GLN A 1 180 ? 3.173 -8.868 -22.300 1.00 63.34 180 GLN A N 1
ATOM 1384 C CA . GLN A 1 180 ? 3.425 -8.211 -23.582 1.00 63.34 180 GLN A CA 1
ATOM 1385 C C . GLN A 1 180 ? 3.605 -9.293 -24.649 1.00 63.34 180 GLN A C 1
ATOM 1387 O O . GLN A 1 180 ? 4.337 -10.263 -24.434 1.00 63.34 180 GLN A O 1
ATOM 1392 N N . THR A 1 181 ? 2.897 -9.156 -25.766 1.00 68.12 181 THR A N 1
ATOM 1393 C CA . THR A 1 181 ? 3.047 -10.075 -26.892 1.00 68.12 181 THR A CA 1
ATOM 1394 C C . THR A 1 181 ? 4.463 -9.928 -27.433 1.00 68.12 181 THR A C 1
ATOM 1396 O O . THR A 1 181 ? 4.945 -8.808 -27.608 1.00 68.12 181 THR A O 1
ATOM 1399 N N . ALA A 1 182 ? 5.146 -11.047 -27.673 1.00 73.62 182 ALA A N 1
ATOM 1400 C CA . ALA A 1 182 ? 6.434 -11.007 -28.347 1.00 73.62 182 ALA A CA 1
ATOM 1401 C C . ALA A 1 182 ? 6.270 -10.336 -29.719 1.00 73.62 182 ALA A C 1
ATOM 1403 O O . ALA A 1 182 ? 5.267 -10.573 -30.396 1.00 73.62 182 ALA A O 1
ATOM 1404 N N . LEU A 1 183 ? 7.254 -9.527 -30.122 1.00 72.81 183 LEU A N 1
ATOM 1405 C CA . LEU A 1 183 ? 7.313 -9.017 -31.490 1.00 72.81 183 LEU A CA 1
ATOM 1406 C C . LEU A 1 183 ? 7.244 -10.201 -32.454 1.00 72.81 183 LEU A C 1
ATOM 1408 O O . LEU A 1 183 ? 7.948 -11.200 -32.272 1.00 72.81 183 LEU A O 1
ATOM 1412 N N . SER A 1 184 ? 6.414 -10.080 -33.480 1.00 79.56 184 SER A N 1
ATOM 1413 C CA . SER A 1 184 ? 6.398 -11.045 -34.570 1.00 79.56 184 SER A CA 1
ATOM 1414 C C . SER A 1 184 ? 7.755 -11.054 -35.288 1.00 79.56 184 SER A C 1
ATOM 1416 O O . SER A 1 184 ? 8.506 -10.077 -35.263 1.00 79.56 184 SER A O 1
ATOM 1418 N N . GLU A 1 185 ? 8.093 -12.160 -35.952 1.00 76.56 185 GLU A N 1
ATOM 1419 C CA . GLU A 1 185 ? 9.307 -12.263 -36.776 1.00 76.56 185 GLU A CA 1
ATOM 1420 C C . GLU A 1 185 ? 9.530 -11.068 -37.731 1.00 76.56 185 GLU A C 1
ATOM 1422 O O . GLU A 1 185 ? 10.646 -10.538 -37.752 1.00 76.56 185 GLU A O 1
ATOM 1427 N N . PRO A 1 186 ? 8.526 -10.585 -38.496 1.00 81.56 186 PRO A N 1
ATOM 1428 C CA . PRO A 1 186 ? 8.714 -9.416 -39.354 1.00 81.56 186 PRO A CA 1
ATOM 1429 C C . PRO A 1 186 ? 8.967 -8.121 -38.565 1.00 81.56 186 PRO A C 1
ATOM 1431 O O . PRO A 1 186 ? 9.867 -7.365 -38.935 1.00 81.56 186 PRO A O 1
ATOM 1434 N N . GLU A 1 187 ? 8.259 -7.881 -37.456 1.00 80.56 187 GLU A N 1
ATOM 1435 C CA . GLU A 1 187 ? 8.486 -6.703 -36.603 1.00 80.56 187 GLU A CA 1
ATOM 1436 C C . GLU A 1 187 ? 9.889 -6.724 -35.992 1.00 80.56 187 GLU A C 1
ATOM 1438 O O . GLU A 1 187 ? 10.619 -5.734 -36.053 1.00 80.56 187 GLU A O 1
ATOM 1443 N N . ARG A 1 188 ? 10.318 -7.883 -35.479 1.00 81.44 188 ARG A N 1
ATOM 1444 C CA . ARG A 1 188 ? 11.661 -8.077 -34.926 1.00 81.44 188 ARG A CA 1
ATOM 1445 C C . ARG A 1 188 ? 12.741 -7.793 -35.969 1.00 81.44 188 ARG A C 1
ATOM 1447 O O . ARG A 1 188 ? 13.725 -7.122 -35.661 1.00 81.44 188 ARG A O 1
ATOM 1454 N N . ARG A 1 189 ? 12.573 -8.277 -37.206 1.00 82.25 189 ARG A N 1
ATOM 1455 C CA . ARG A 1 189 ? 13.519 -8.019 -38.307 1.00 82.25 189 ARG A CA 1
ATOM 1456 C C . ARG A 1 189 ? 13.571 -6.542 -38.678 1.00 82.25 189 ARG A C 1
ATOM 1458 O O . ARG A 1 189 ? 14.667 -6.024 -38.867 1.00 82.25 189 ARG A O 1
ATOM 1465 N N . SER A 1 190 ? 12.421 -5.874 -38.742 1.00 85.88 190 SER A N 1
ATOM 1466 C CA . SER A 1 190 ? 12.346 -4.438 -39.024 1.00 85.88 190 SER A CA 1
ATOM 1467 C C . SER A 1 190 ? 13.083 -3.621 -37.960 1.00 85.88 190 SER A C 1
ATOM 1469 O O . SER A 1 190 ? 13.938 -2.801 -38.292 1.00 85.88 190 SER A O 1
ATOM 1471 N N . VAL A 1 191 ? 12.835 -3.910 -36.678 1.00 84.44 191 VAL A N 1
ATOM 1472 C CA . VAL A 1 191 ? 13.511 -3.250 -35.548 1.00 84.44 191 VAL A CA 1
ATOM 1473 C C . VAL A 1 191 ? 15.024 -3.491 -35.586 1.00 84.44 191 VAL A C 1
ATOM 1475 O O . VAL A 1 191 ? 15.803 -2.554 -35.432 1.00 84.44 191 VAL A O 1
ATOM 1478 N N . LEU A 1 192 ? 15.469 -4.723 -35.853 1.00 85.25 192 LEU A N 1
ATOM 1479 C CA . LEU A 1 192 ? 16.898 -5.040 -35.955 1.00 85.25 192 LEU A CA 1
ATOM 1480 C C . LEU A 1 192 ? 17.588 -4.332 -37.131 1.00 85.25 192 LEU A C 1
ATOM 1482 O O . LEU A 1 192 ? 18.755 -3.959 -37.012 1.00 85.25 192 LEU A O 1
ATOM 1486 N N . GLN A 1 193 ? 16.899 -4.147 -38.261 1.00 87.12 193 GLN A N 1
ATOM 1487 C CA . GLN A 1 193 ? 17.449 -3.420 -39.410 1.00 87.12 193 GLN A CA 1
ATOM 1488 C C . GLN A 1 193 ? 17.592 -1.921 -39.129 1.00 87.12 193 GLN A C 1
ATOM 1490 O O . GLN A 1 193 ? 18.626 -1.344 -39.473 1.00 87.12 193 GLN A O 1
ATOM 1495 N N . ALA A 1 194 ? 16.606 -1.314 -38.463 1.00 87.06 194 ALA A N 1
ATOM 1496 C CA . ALA A 1 194 ? 16.689 0.073 -38.009 1.00 87.06 194 ALA A CA 1
ATOM 1497 C C . ALA A 1 194 ? 17.875 0.261 -37.047 1.00 87.06 194 ALA A C 1
ATOM 1499 O O . ALA A 1 194 ? 18.799 1.008 -37.360 1.00 87.06 194 ALA A O 1
ATOM 1500 N N . LEU A 1 195 ? 17.957 -0.552 -35.983 1.00 86.69 195 LEU A N 1
ATOM 1501 C CA . LEU A 1 195 ? 19.063 -0.501 -35.014 1.00 86.69 195 LEU A CA 1
ATOM 1502 C C . LEU A 1 195 ? 20.441 -0.691 -35.667 1.00 86.69 195 LEU A C 1
ATOM 1504 O O . LEU A 1 195 ? 21.416 -0.054 -35.280 1.00 86.69 195 LEU A O 1
ATOM 1508 N N . LYS A 1 196 ? 20.550 -1.568 -36.672 1.00 86.38 196 LYS A N 1
ATOM 1509 C CA . LYS A 1 196 ? 21.802 -1.773 -37.416 1.00 86.38 196 LYS A CA 1
ATOM 1510 C C . LYS A 1 196 ? 22.188 -0.547 -38.245 1.00 86.38 196 LYS A C 1
ATOM 1512 O O . LYS A 1 196 ? 23.378 -0.284 -38.416 1.00 86.38 196 LYS A O 1
ATOM 1517 N N . THR A 1 197 ? 21.206 0.154 -38.7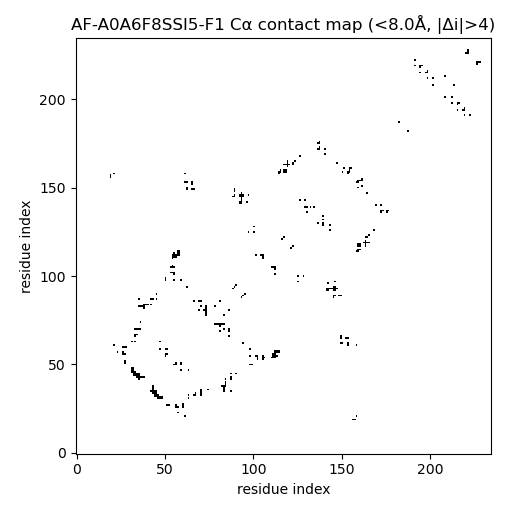99 1.00 87.81 197 THR A N 1
ATOM 1518 C CA . THR A 1 197 ? 21.423 1.376 -39.580 1.00 87.81 197 THR A CA 1
ATOM 1519 C C . THR A 1 197 ? 21.898 2.500 -38.667 1.00 87.81 197 THR A C 1
ATOM 1521 O O . THR A 1 197 ? 22.937 3.096 -38.945 1.00 87.81 197 THR A O 1
ATOM 1524 N N . ASP A 1 198 ? 21.237 2.674 -37.525 1.00 85.06 198 ASP A N 1
ATOM 1525 C CA . ASP A 1 198 ? 21.586 3.690 -36.534 1.00 85.06 198 ASP A CA 1
ATOM 1526 C C . ASP A 1 198 ? 22.966 3.422 -35.918 1.00 85.06 198 ASP A C 1
ATOM 1528 O O . ASP A 1 198 ? 23.810 4.311 -35.883 1.00 85.06 198 ASP A O 1
ATOM 1532 N N . MET A 1 199 ? 23.282 2.170 -35.556 1.00 84.56 199 MET A N 1
ATOM 1533 C CA . MET A 1 199 ? 24.625 1.815 -35.072 1.00 84.56 199 MET A CA 1
ATOM 1534 C C . MET A 1 199 ? 25.729 2.119 -36.088 1.00 84.56 199 MET A C 1
ATOM 1536 O O . MET A 1 199 ? 26.821 2.530 -35.705 1.00 84.56 199 MET A O 1
ATOM 1540 N N . ARG A 1 200 ? 25.483 1.918 -37.389 1.00 85.44 200 ARG A N 1
ATOM 1541 C CA . ARG A 1 200 ? 26.469 2.275 -38.422 1.00 85.44 200 ARG A CA 1
ATOM 1542 C C . ARG A 1 200 ? 26.673 3.784 -38.506 1.00 85.44 200 ARG A C 1
ATOM 1544 O O . ARG A 1 200 ? 27.800 4.208 -38.746 1.00 85.44 200 ARG A O 1
ATOM 1551 N N . ALA A 1 201 ? 25.612 4.570 -38.329 1.00 83.94 201 ALA A N 1
ATOM 1552 C CA . ALA A 1 201 ? 25.706 6.024 -38.280 1.00 83.94 201 ALA A CA 1
ATOM 1553 C C . ALA A 1 201 ? 26.507 6.482 -37.050 1.00 83.94 201 ALA A C 1
ATOM 1555 O O . ALA A 1 201 ? 27.431 7.276 -37.201 1.00 83.94 201 ALA A O 1
ATOM 1556 N N . ILE A 1 202 ? 26.242 5.884 -35.884 1.00 84.69 202 ILE A N 1
ATOM 1557 C CA . ILE A 1 202 ? 26.951 6.155 -34.625 1.00 84.69 202 ILE A CA 1
ATOM 1558 C C . ILE A 1 202 ? 28.444 5.828 -34.744 1.00 84.69 202 ILE A C 1
ATOM 1560 O O . ILE A 1 202 ? 29.281 6.664 -34.432 1.00 84.69 202 ILE A O 1
ATOM 1564 N N . ILE A 1 203 ? 28.800 4.643 -35.258 1.00 82.62 203 ILE A N 1
ATOM 1565 C CA . ILE A 1 203 ? 30.207 4.222 -35.426 1.00 82.62 203 ILE A CA 1
ATOM 1566 C C . ILE A 1 203 ? 30.960 5.130 -36.413 1.00 82.62 203 ILE A C 1
ATOM 1568 O O . ILE A 1 203 ? 32.174 5.289 -36.308 1.00 82.62 203 ILE A O 1
ATOM 1572 N N . LYS A 1 204 ? 30.255 5.714 -37.390 1.00 83.00 204 LYS A N 1
ATOM 1573 C CA . LYS A 1 204 ? 30.843 6.646 -38.362 1.00 83.00 204 LYS A CA 1
ATOM 1574 C C . LYS A 1 204 ? 31.015 8.059 -37.785 1.00 83.00 204 LYS A C 1
ATOM 1576 O O . LYS A 1 204 ? 31.829 8.820 -38.305 1.00 83.00 204 LYS A O 1
ATOM 1581 N N . GLY A 1 205 ? 30.261 8.416 -36.747 1.00 77.38 205 GLY A N 1
ATOM 1582 C CA . GLY A 1 205 ? 30.408 9.675 -36.028 1.00 77.38 205 GLY A CA 1
ATOM 1583 C C . GLY A 1 205 ? 31.657 9.665 -35.144 1.00 77.38 205 GLY A C 1
ATOM 1584 O O . GLY A 1 205 ? 31.894 8.729 -34.393 1.00 77.38 205 GLY A O 1
ATOM 1585 N N . SER A 1 206 ? 32.470 10.718 -35.215 1.00 59.34 206 SER A N 1
ATOM 1586 C CA . SER A 1 206 ? 33.691 10.876 -34.406 1.00 59.34 206 SER A CA 1
ATOM 1587 C C . SER A 1 206 ? 33.475 11.733 -33.148 1.00 59.34 206 SER A C 1
ATOM 1589 O O . SER A 1 206 ? 34.422 12.322 -32.631 1.00 59.34 206 SER A O 1
ATOM 1591 N N . GLY A 1 207 ? 32.223 11.875 -32.701 1.00 75.75 207 GLY A N 1
ATOM 1592 C CA . GLY A 1 207 ? 31.823 12.735 -31.584 1.00 75.75 207 GLY A CA 1
ATOM 1593 C C . GLY A 1 207 ? 31.612 11.983 -30.269 1.00 75.75 207 GLY A C 1
ATOM 1594 O O . GLY A 1 207 ? 31.600 10.755 -30.223 1.00 75.75 207 GLY A O 1
ATOM 1595 N N . SER A 1 208 ? 31.416 12.742 -29.188 1.00 77.44 208 SER A N 1
ATOM 1596 C CA . SER A 1 208 ? 30.916 12.189 -27.925 1.00 77.44 208 SER A CA 1
ATOM 1597 C C . SER A 1 208 ? 29.490 11.682 -28.118 1.00 77.44 208 SER A C 1
ATOM 1599 O O . SER A 1 208 ? 28.662 12.398 -28.677 1.00 77.44 208 SER A O 1
ATOM 1601 N N . LEU A 1 209 ? 29.201 10.480 -27.616 1.00 79.62 209 LEU A N 1
ATOM 1602 C CA . LEU A 1 209 ? 27.878 9.873 -27.735 1.00 79.62 209 LEU A CA 1
ATOM 1603 C C . LEU A 1 209 ? 26.832 10.681 -26.965 1.00 79.62 209 LEU A C 1
ATOM 1605 O O . LEU A 1 209 ? 27.027 11.028 -25.796 1.00 79.62 209 LEU A O 1
ATOM 1609 N N . THR A 1 210 ? 25.705 10.938 -27.614 1.00 84.50 210 THR A N 1
ATOM 1610 C CA . THR A 1 210 ? 24.507 11.501 -26.987 1.00 84.50 210 THR A CA 1
ATOM 1611 C C . THR A 1 210 ? 23.737 10.427 -26.206 1.00 84.50 210 THR A C 1
ATOM 1613 O O . THR A 1 210 ? 23.954 9.222 -26.364 1.00 84.50 210 THR A O 1
ATOM 1616 N N . SER A 1 211 ? 22.806 10.848 -25.344 1.00 81.31 211 SER A N 1
ATOM 1617 C CA . SER A 1 211 ? 21.946 9.932 -24.579 1.00 81.31 211 SER A CA 1
ATOM 1618 C C . SER A 1 211 ? 21.091 9.022 -25.472 1.00 81.31 211 SER A C 1
ATOM 1620 O O . SER A 1 211 ? 20.859 7.868 -25.113 1.00 81.31 211 SER A O 1
ATOM 1622 N N . GLU A 1 212 ? 20.659 9.506 -26.640 1.00 80.94 212 GLU A N 1
ATOM 1623 C CA . GLU A 1 212 ? 19.918 8.714 -27.629 1.00 80.94 212 GLU A CA 1
ATOM 1624 C C . GLU A 1 212 ? 20.799 7.649 -28.288 1.00 80.94 212 GLU A C 1
ATOM 1626 O O . GLU A 1 212 ? 20.410 6.484 -28.360 1.00 80.94 212 GLU A O 1
ATOM 1631 N N . GLU A 1 213 ? 22.018 7.998 -28.701 1.00 84.31 213 GLU A N 1
ATOM 1632 C CA . GLU A 1 213 ? 22.950 7.048 -29.324 1.00 84.31 213 GLU A CA 1
ATOM 1633 C C . GLU A 1 213 ? 23.385 5.949 -28.342 1.00 84.31 213 GLU A C 1
ATOM 1635 O O . GLU A 1 213 ? 23.493 4.776 -28.708 1.00 84.31 213 GLU A O 1
ATOM 1640 N N . LEU A 1 214 ? 23.550 6.295 -27.060 1.00 84.12 214 LEU A N 1
ATOM 1641 C CA . LEU A 1 214 ? 23.763 5.317 -25.990 1.00 84.12 214 LEU A CA 1
ATOM 1642 C C . LEU A 1 214 ? 22.561 4.375 -25.821 1.00 84.12 214 LEU A C 1
ATOM 1644 O O . LEU A 1 214 ? 22.750 3.167 -25.645 1.00 84.12 214 LEU A O 1
ATOM 1648 N N . ALA A 1 215 ? 21.332 4.892 -25.910 1.00 85.25 215 ALA A N 1
ATOM 1649 C CA . ALA A 1 215 ? 20.124 4.072 -25.852 1.00 85.25 215 ALA A CA 1
ATOM 1650 C C . ALA A 1 215 ? 20.032 3.102 -27.044 1.00 85.25 215 ALA A C 1
ATOM 1652 O O . ALA A 1 215 ? 19.697 1.933 -26.849 1.00 85.25 215 ALA A O 1
ATOM 1653 N N . VAL A 1 216 ? 20.402 3.537 -28.255 1.00 84.50 216 VAL A N 1
ATOM 1654 C CA . VAL A 1 216 ? 20.478 2.678 -29.453 1.00 84.50 216 VAL A CA 1
ATOM 1655 C C . VAL A 1 216 ? 21.480 1.537 -29.253 1.00 84.50 216 VAL A C 1
ATOM 1657 O O . VAL A 1 216 ? 21.154 0.377 -29.517 1.00 84.50 216 VAL A O 1
ATOM 1660 N N . CYS A 1 217 ? 22.672 1.832 -28.728 1.00 82.62 217 CYS A N 1
ATOM 1661 C CA . CYS A 1 217 ? 23.675 0.816 -28.403 1.00 82.62 217 CYS A CA 1
ATOM 1662 C C . CYS A 1 217 ? 23.148 -0.203 -27.378 1.00 82.62 217 CYS A C 1
ATOM 1664 O O . CYS A 1 217 ? 23.292 -1.413 -27.574 1.00 82.62 217 CYS A O 1
ATOM 1666 N N . LEU A 1 218 ? 22.482 0.262 -26.315 1.00 84.75 218 LEU A N 1
ATOM 1667 C CA . LEU A 1 218 ? 21.889 -0.607 -25.295 1.00 84.75 218 LEU A CA 1
ATOM 1668 C C . LEU A 1 218 ? 20.780 -1.501 -25.873 1.00 84.75 218 LEU A C 1
ATOM 1670 O O . LEU A 1 218 ? 20.753 -2.703 -25.602 1.00 84.75 218 LEU A O 1
ATOM 1674 N N . LEU A 1 219 ? 19.893 -0.943 -26.703 1.00 84.62 219 LEU A N 1
ATOM 1675 C CA . LEU A 1 219 ? 18.824 -1.684 -27.379 1.00 84.62 219 LEU A CA 1
ATOM 1676 C C . LEU A 1 219 ? 19.384 -2.742 -28.334 1.00 84.62 219 LEU A C 1
ATOM 1678 O O . LEU A 1 219 ? 18.870 -3.859 -28.376 1.00 84.62 219 LEU A O 1
ATOM 1682 N N . ALA A 1 220 ? 20.459 -2.434 -29.062 1.00 82.69 220 ALA A N 1
ATOM 1683 C CA . ALA A 1 220 ? 21.123 -3.391 -29.940 1.00 82.69 220 ALA A CA 1
ATOM 1684 C C . ALA A 1 220 ? 21.763 -4.555 -29.162 1.00 82.69 220 ALA A C 1
ATOM 1686 O O . ALA A 1 220 ? 21.651 -5.713 -29.581 1.00 82.69 220 ALA A O 1
ATOM 1687 N N . ILE A 1 221 ? 22.380 -4.273 -28.008 1.00 82.19 221 ILE A N 1
ATOM 1688 C CA . ILE A 1 221 ? 22.911 -5.301 -27.101 1.00 82.19 221 ILE A CA 1
ATOM 1689 C C . ILE A 1 221 ? 21.769 -6.169 -26.568 1.00 82.19 221 ILE A C 1
ATOM 1691 O O . ILE A 1 221 ? 21.838 -7.395 -26.684 1.00 82.19 221 ILE A O 1
ATOM 1695 N N . ALA A 1 222 ? 20.700 -5.564 -26.046 1.00 81.00 222 ALA A N 1
ATOM 1696 C CA . ALA A 1 222 ? 19.538 -6.281 -25.519 1.00 81.00 222 ALA A CA 1
ATOM 1697 C C . ALA A 1 222 ? 18.868 -7.160 -26.591 1.00 81.00 222 ALA A C 1
ATOM 1699 O O . ALA A 1 222 ? 18.574 -8.329 -26.347 1.00 81.00 222 ALA A O 1
ATOM 1700 N N . ALA A 1 223 ? 18.707 -6.647 -27.814 1.00 77.25 223 ALA A N 1
ATOM 1701 C CA . ALA A 1 223 ? 18.103 -7.381 -28.924 1.00 77.25 223 ALA A CA 1
ATOM 1702 C C . ALA A 1 223 ? 18.942 -8.588 -29.385 1.00 77.25 223 ALA A C 1
ATOM 1704 O O . ALA A 1 223 ? 18.385 -9.596 -29.831 1.00 77.25 223 ALA A O 1
ATOM 1705 N N . ARG A 1 224 ? 20.277 -8.498 -29.275 1.00 73.56 224 ARG A N 1
ATOM 1706 C CA . ARG A 1 224 ? 21.211 -9.572 -29.652 1.00 73.56 224 ARG A CA 1
ATOM 1707 C C . ARG A 1 224 ? 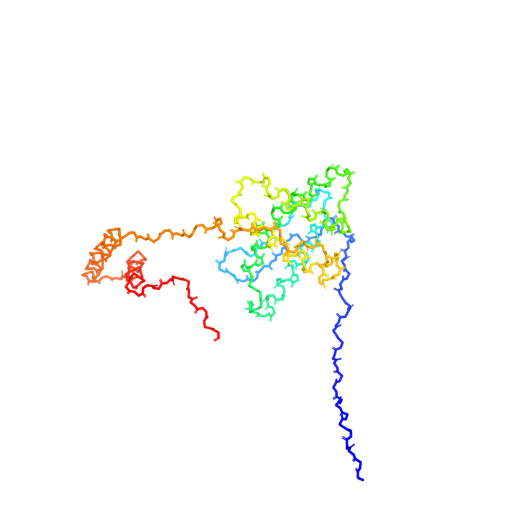21.381 -10.627 -28.562 1.00 73.56 224 ARG A C 1
ATOM 1709 O O . ARG A 1 224 ? 21.600 -11.791 -28.879 1.00 73.56 224 ARG A O 1
ATOM 1716 N N . THR A 1 225 ? 21.282 -10.223 -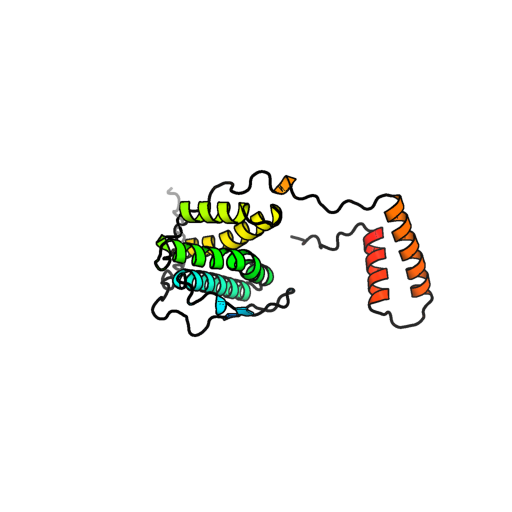27.301 1.00 73.25 225 THR A N 1
ATOM 1717 C CA . THR A 1 225 ? 21.494 -11.092 -26.131 1.00 73.25 225 THR A CA 1
ATOM 1718 C C . THR A 1 225 ? 20.199 -11.674 -25.568 1.00 73.25 225 THR A C 1
ATOM 1720 O O . THR A 1 225 ? 20.246 -12.625 -24.795 1.00 73.25 225 THR A O 1
ATOM 1723 N N . GLY A 1 226 ? 19.041 -11.120 -25.939 1.00 64.69 226 GLY A N 1
ATOM 1724 C CA . GLY A 1 226 ? 17.763 -11.474 -25.323 1.00 64.69 226 GLY A CA 1
ATOM 1725 C C . GLY A 1 226 ? 17.660 -11.033 -23.860 1.00 64.69 226 GLY A C 1
ATOM 1726 O O . GLY A 1 226 ? 16.795 -11.534 -23.143 1.00 64.69 226 GLY A O 1
ATOM 1727 N N . ILE A 1 227 ? 18.536 -10.127 -23.401 1.00 58.97 227 ILE A N 1
ATOM 1728 C CA . ILE A 1 227 ? 18.525 -9.627 -22.025 1.00 58.97 227 ILE A CA 1
ATOM 1729 C C . ILE A 1 227 ? 17.205 -8.893 -21.784 1.00 58.97 227 ILE A C 1
ATOM 1731 O O . ILE A 1 227 ? 16.919 -7.852 -22.375 1.00 58.97 227 ILE A O 1
ATOM 1735 N N . ASN A 1 228 ? 16.401 -9.443 -20.876 1.00 51.66 228 ASN A N 1
ATOM 1736 C CA . ASN A 1 228 ? 15.359 -8.692 -20.199 1.00 51.66 228 ASN A CA 1
ATOM 1737 C C . ASN A 1 228 ? 16.055 -7.562 -19.414 1.00 51.66 228 ASN A C 1
ATOM 1739 O O . ASN A 1 228 ? 16.941 -7.873 -18.618 1.00 51.66 228 ASN A O 1
ATOM 1743 N N . PRO A 1 229 ? 15.684 -6.278 -19.573 1.00 47.09 229 PRO A N 1
ATOM 1744 C CA . PRO A 1 229 ? 16.290 -5.182 -18.810 1.00 47.09 229 PRO A CA 1
ATOM 1745 C C . PRO A 1 229 ? 16.059 -5.289 -17.291 1.00 47.09 229 PRO A C 1
ATOM 1747 O O . PRO A 1 229 ? 16.573 -4.476 -16.530 1.00 47.09 229 PRO A O 1
ATOM 1750 N N . THR A 1 230 ? 15.305 -6.293 -16.832 1.00 41.16 230 THR A N 1
ATOM 1751 C CA . THR A 1 230 ? 15.266 -6.688 -15.424 1.00 41.16 230 THR A CA 1
ATOM 1752 C C . THR A 1 230 ? 16.472 -7.593 -15.130 1.00 41.16 230 THR A C 1
ATOM 1754 O O . THR A 1 230 ? 16.462 -8.743 -15.579 1.00 41.16 230 THR A O 1
ATOM 1757 N N . PRO A 1 231 ? 17.509 -7.131 -14.403 1.00 34.81 231 PRO A N 1
ATOM 1758 C CA . PRO A 1 231 ? 18.631 -7.991 -14.056 1.00 34.81 231 PRO A CA 1
ATOM 1759 C C . PRO A 1 231 ? 18.122 -9.190 -13.236 1.00 34.81 231 PRO A C 1
ATOM 1761 O O . PRO A 1 231 ? 17.318 -8.999 -12.315 1.00 34.81 231 PRO A O 1
ATOM 1764 N N . PRO A 1 232 ? 18.547 -10.428 -13.545 1.00 35.47 232 PRO A N 1
ATOM 1765 C CA . PRO A 1 232 ? 18.378 -11.534 -12.620 1.00 35.47 232 PRO A CA 1
ATOM 1766 C C . PRO A 1 232 ? 19.245 -11.215 -11.402 1.00 35.47 232 PRO A C 1
ATOM 1768 O O . PRO A 1 232 ? 20.469 -11.197 -11.492 1.00 35.47 232 PRO A O 1
ATOM 1771 N N . TRP A 1 233 ? 18.615 -10.878 -10.279 1.00 38.84 233 TRP A N 1
ATOM 1772 C CA . TRP A 1 233 ? 19.317 -10.701 -9.014 1.00 38.84 233 TRP A CA 1
ATOM 1773 C C . TRP A 1 233 ? 20.036 -12.013 -8.695 1.00 38.84 233 TRP A C 1
ATOM 1775 O O . TRP A 1 233 ? 19.392 -13.044 -8.504 1.00 38.84 233 TRP A O 1
ATOM 1785 N N . SER A 1 234 ? 21.367 -11.979 -8.708 1.00 32.66 234 SER A N 1
ATOM 1786 C CA . SER A 1 234 ? 22.201 -13.049 -8.183 1.00 32.66 234 SER A CA 1
ATOM 1787 C C . SER A 1 234 ? 21.978 -13.126 -6.674 1.00 32.66 234 SER A C 1
ATOM 1789 O O . SER A 1 234 ? 22.238 -12.159 -5.956 1.00 32.66 234 SER A O 1
ATOM 1791 N N . SER A 1 235 ? 21.436 -14.265 -6.255 1.00 35.09 235 SER A N 1
ATOM 1792 C CA . SER A 1 235 ? 21.420 -14.808 -4.894 1.00 35.09 235 SER A CA 1
ATOM 1793 C C . SER A 1 235 ? 22.802 -14.894 -4.262 1.00 35.09 235 SER A C 1
ATOM 1795 O O . SER A 1 235 ? 23.756 -15.155 -5.030 1.00 35.09 235 SER A O 1
#

Sequence (235 aa):
MPRKKLQSTASRPGKDASDKTLELTSLPPAQMVVSLPENATGRRNLDFAKHYGNGCDVVVYATQRALDLMARACAESDGKTLSAATIARYHQNGLSAFLPFCATMSAALKRELRLDDIDRQFIDQFIAHLRQSDVRLSSQKVRYATTKAVLAAMGESGWIAKDIFPRNPFPNSNRSMKGQTALSEPERRSVLQALKTDMRAIIKGSGSLTSEELAVCLLAIAARTGINPTPPWSS

Solvent-accessible surface area (backbone atoms only — not comparable to full-atom values): 14225 Å² total; per-residue (Å²): 138,82,84,81,82,83,83,82,88,70,83,74,79,77,75,81,86,83,82,66,76,83,82,76,87,57,83,78,55,97,71,51,62,43,71,42,65,93,47,95,75,76,68,36,70,48,78,44,64,92,57,48,90,42,40,22,42,64,47,51,49,52,55,51,51,39,49,42,53,51,38,50,53,15,63,77,48,75,33,73,87,47,40,47,54,57,55,50,44,26,48,68,44,6,44,64,54,46,54,61,49,45,27,52,48,11,62,74,69,73,42,70,40,53,51,83,64,56,36,42,67,48,47,53,51,50,53,51,52,45,70,73,40,97,58,56,66,64,54,38,50,48,24,50,53,30,34,48,54,50,52,50,49,31,20,77,54,66,64,35,68,76,85,32,71,72,94,72,87,64,78,68,43,73,77,71,58,76,73,84,78,75,72,49,73,69,56,47,51,53,54,52,53,51,49,52,52,52,51,54,52,55,72,70,49,93,66,83,80,49,76,66,58,51,49,50,52,52,50,49,51,30,70,74,70,68,56,61,92,67,75,81,79,82,126

pLDDT: mean 79.04, std 17.79, range [28.12, 95.38]

Organism: NCBI:txid77097

Secondary structure (DSSP, 8-state):
-PPPP------PPP---SS-----SSSS-S--EEE--S-TT---EEE-GGGTTSS-HHHHHHHHHHHHHHHHHHHHTTTSSS-HHHHHHIIIIIIHHHHHHHHHHHHHHTSPPPGGG-SHHHHHHHHHHHHHSSS-HHHHHHHHHHHHHHHHHHHHTTSS-SS-S-S-SSTTGGGG-PPPPPPPHHHHHHHHHHHHHHHHHHHH--SPPPHHHHHHHHHHHHHHHT--SS-----

Foldseek 3Di:
DDDDDDDDDDPDPDDPPPDLDDPPPDPPDPDQWAAAPDDPVPDGIQGLPVLGPLLARQVSSLLSVLLNVVRVVCVVVVCPVHHSVLSVLLRPQAVVLVSVVQSVVCVVVVHRDAQANLALVSLVVSLVVLVPDPDQLLSSVSNSVSNVVSVCSSVVSVSHPNPSDDPPSRPPSVVSDDDPDPDDPVRLVVLLVVLVVLLVVVVPDPDDDDPVSVVSVVVNVCSVVVDDPPDPPDD

Mean predicted aligned error: 13.7 Å

InterPro domains:
  IPR010998 Integrase/recombinase, N-terminal [G3DSA:1.10.150.130] (69-177)
  IPR025269 Phage integrase SAM-like domain [PF13102] (69-166)

Radius of gyration: 25.28 Å; Cα contacts (8 Å, |Δi|>4): 209; chains: 1; bounding box: 56×61×74 Å

Nearest PDB structures (foldseek):
  6en0-assembly1_A  TM=5.653E-01  e=6.337E-01  Enterococcus faecalis
  6en2-assembly1_B  TM=5.350E-01  e=1.847E+00  Enterococcus faecalis
  6en1-assembly1_A  TM=5.626E-01  e=2.383E+00  Enterococcus faecalis